Protein AF-A0A7X7PAT9-F1 (afdb_monomer_lite)

Structure (mmCIF, N/CA/C/O backbone):
data_AF-A0A7X7PAT9-F1
#
_entry.id   AF-A0A7X7PAT9-F1
#
loop_
_atom_site.group_PDB
_atom_site.id
_atom_site.type_symbol
_atom_site.label_atom_id
_atom_site.label_alt_id
_atom_site.label_comp_id
_atom_site.label_asym_id
_atom_site.label_entity_id
_atom_site.label_seq_id
_atom_site.pdbx_PDB_ins_code
_atom_site.Cartn_x
_atom_site.Cartn_y
_atom_site.Cartn_z
_atom_site.occupancy
_atom_site.B_iso_or_equiv
_atom_site.auth_seq_id
_atom_site.auth_comp_id
_atom_site.auth_asym_id
_atom_site.auth_atom_id
_atom_site.pdbx_PDB_model_num
ATOM 1 N N . SER A 1 1 ? 11.536 10.371 -9.389 1.00 53.91 1 SER A N 1
ATOM 2 C CA . SER A 1 1 ? 11.638 8.917 -9.620 1.00 53.91 1 SER A CA 1
ATOM 3 C C . SER A 1 1 ? 13.036 8.442 -9.979 1.00 53.91 1 SER A C 1
ATOM 5 O O . SER A 1 1 ? 13.468 7.502 -9.356 1.00 53.91 1 SER A O 1
ATOM 7 N N . VAL A 1 2 ? 13.794 9.071 -10.890 1.00 61.31 2 VAL A N 1
ATOM 8 C CA . VAL A 1 2 ? 15.162 8.590 -11.233 1.00 61.31 2 VAL A CA 1
ATOM 9 C C . VAL A 1 2 ? 16.176 8.773 -10.084 1.00 61.31 2 VAL A C 1
ATOM 11 O O . VAL A 1 2 ? 17.098 7.992 -9.920 1.00 61.31 2 VAL A O 1
ATOM 14 N N . ARG A 1 3 ? 15.969 9.774 -9.218 1.00 62.34 3 ARG A N 1
ATOM 15 C CA . ARG A 1 3 ? 16.854 10.082 -8.077 1.00 62.34 3 ARG A CA 1
ATOM 16 C C . ARG A 1 3 ? 16.839 9.024 -6.954 1.00 62.34 3 ARG A C 1
ATOM 18 O O . ARG A 1 3 ? 17.689 9.085 -6.076 1.00 62.34 3 ARG A O 1
ATOM 25 N N . VAL A 1 4 ? 15.862 8.111 -6.939 1.00 62.69 4 VAL A N 1
ATOM 26 C CA . VAL A 1 4 ? 15.609 7.159 -5.841 1.00 62.69 4 VAL A CA 1
ATOM 27 C C . VAL A 1 4 ? 15.089 5.834 -6.413 1.00 62.69 4 VAL A C 1
ATOM 29 O O . VAL A 1 4 ? 14.241 5.850 -7.296 1.00 62.69 4 VAL A O 1
ATOM 32 N N . GLY A 1 5 ? 15.539 4.692 -5.879 1.00 65.31 5 GLY A N 1
ATOM 33 C CA . GLY A 1 5 ? 15.007 3.361 -6.222 1.00 65.31 5 GLY A CA 1
ATOM 34 C C . GLY A 1 5 ? 15.850 2.533 -7.200 1.00 65.31 5 GLY A C 1
ATOM 35 O O . GLY A 1 5 ? 15.336 1.592 -7.800 1.00 65.31 5 GLY A O 1
ATOM 36 N N . GLY A 1 6 ? 17.136 2.878 -7.340 1.00 72.06 6 GLY A N 1
ATOM 37 C CA . GLY A 1 6 ? 18.145 2.052 -8.012 1.00 72.06 6 GLY A CA 1
ATOM 38 C C . GLY A 1 6 ? 17.834 1.738 -9.475 1.00 72.06 6 GLY A C 1
ATOM 39 O O . GLY A 1 6 ? 17.033 2.422 -10.120 1.00 72.06 6 GLY A O 1
ATOM 40 N N . ASP A 1 7 ? 18.470 0.695 -9.998 1.00 68.50 7 ASP A N 1
ATOM 41 C CA . ASP A 1 7 ? 18.361 0.301 -11.406 1.00 68.50 7 ASP A CA 1
ATOM 42 C C . ASP A 1 7 ? 16.935 -0.090 -11.802 1.00 68.50 7 ASP A C 1
ATOM 44 O O . ASP A 1 7 ? 16.536 0.139 -12.939 1.00 68.50 7 ASP A O 1
ATOM 48 N N . PHE A 1 8 ? 16.123 -0.585 -10.862 1.00 71.88 8 PHE A N 1
ATOM 49 C CA . PHE A 1 8 ? 14.706 -0.869 -11.096 1.00 71.88 8 PHE A CA 1
ATOM 50 C C . PHE A 1 8 ? 13.927 0.389 -11.508 1.00 71.88 8 PHE A C 1
ATOM 52 O O . PHE A 1 8 ? 13.229 0.395 -12.526 1.00 71.88 8 PHE A O 1
ATOM 59 N N . MET A 1 9 ? 14.068 1.487 -10.756 1.00 73.88 9 MET A N 1
ATOM 60 C CA . MET A 1 9 ? 13.396 2.747 -11.088 1.00 73.88 9 MET A CA 1
ATOM 61 C C . MET A 1 9 ? 13.996 3.417 -12.325 1.00 73.88 9 MET A C 1
ATOM 63 O O . MET A 1 9 ? 13.253 4.011 -13.111 1.00 73.88 9 MET A O 1
ATOM 67 N N . HIS A 1 10 ? 15.310 3.295 -12.539 1.00 74.44 10 HIS A N 1
ATOM 68 C CA . HIS A 1 10 ? 15.946 3.757 -13.776 1.00 74.44 10 HIS A CA 1
ATOM 69 C C . HIS A 1 10 ? 15.418 2.980 -14.978 1.00 74.44 10 HIS A C 1
ATOM 71 O O . HIS A 1 10 ? 14.993 3.599 -15.944 1.00 74.44 10 HIS A O 1
ATOM 77 N N . GLY A 1 11 ? 15.347 1.653 -14.899 1.00 75.00 11 GLY A N 1
ATOM 78 C CA . GLY A 1 11 ? 14.751 0.799 -15.917 1.00 75.00 11 GLY A CA 1
ATOM 79 C C . GLY A 1 11 ? 13.312 1.211 -16.200 1.00 75.00 11 GLY A C 1
ATOM 80 O O . GLY A 1 11 ? 12.988 1.566 -17.324 1.00 75.00 11 GLY A O 1
ATOM 81 N N . ARG A 1 12 ? 12.448 1.292 -15.185 1.00 75.75 12 ARG A N 1
ATOM 82 C CA . ARG A 1 12 ? 11.036 1.657 -15.386 1.00 75.75 12 ARG A CA 1
ATOM 83 C C . ARG A 1 12 ? 10.841 3.020 -16.062 1.00 75.75 12 ARG A C 1
ATOM 85 O O . ARG A 1 12 ? 9.907 3.177 -16.845 1.00 75.75 12 ARG A O 1
ATOM 92 N N . VAL A 1 13 ? 11.682 4.008 -15.751 1.00 83.12 13 VAL A N 1
ATOM 93 C CA . VAL A 1 13 ? 11.518 5.388 -16.242 1.00 83.12 13 VAL A CA 1
ATOM 94 C C . VAL A 1 13 ? 12.286 5.648 -17.543 1.00 83.12 13 VAL A C 1
ATOM 96 O O . VAL A 1 13 ? 11.804 6.386 -18.400 1.00 83.12 13 VAL A O 1
ATOM 99 N N . LEU A 1 14 ? 13.470 5.058 -17.710 1.00 83.38 14 LEU A N 1
ATOM 100 C CA . LEU A 1 14 ? 14.348 5.287 -18.859 1.00 83.38 14 LEU A CA 1
ATOM 101 C C . LEU A 1 14 ? 14.149 4.258 -19.968 1.00 83.38 14 LEU A C 1
ATOM 103 O O . LEU A 1 14 ? 14.358 4.615 -21.122 1.00 83.38 14 LEU A O 1
ATOM 107 N N . LEU A 1 15 ? 13.723 3.026 -19.667 1.00 83.94 15 LEU A N 1
ATOM 108 C CA . LEU A 1 15 ? 13.561 1.976 -20.677 1.00 83.94 15 LEU A CA 1
ATOM 109 C C . LEU A 1 15 ? 12.571 2.368 -21.782 1.00 83.94 15 LEU A C 1
ATOM 111 O O . LEU A 1 15 ? 12.941 2.193 -22.939 1.00 83.94 15 LEU A O 1
ATOM 115 N N . PRO A 1 16 ? 11.380 2.947 -21.508 1.00 86.69 16 PRO A N 1
ATOM 116 C CA . PRO A 1 16 ? 10.484 3.373 -22.584 1.00 86.69 16 PRO A CA 1
ATOM 117 C C . PRO A 1 16 ? 11.123 4.442 -23.479 1.00 86.69 16 PRO A C 1
ATOM 119 O O . PRO A 1 16 ? 11.072 4.343 -24.701 1.00 86.69 16 PRO A O 1
ATOM 122 N N . SER A 1 17 ? 11.780 5.436 -22.878 1.00 88.88 17 SER A N 1
ATOM 123 C CA . SER A 1 17 ? 12.445 6.525 -23.602 1.00 88.88 17 SER A CA 1
ATOM 124 C C . SER A 1 17 ? 13.639 6.030 -24.424 1.00 88.88 17 SER A C 1
ATOM 126 O O . SER A 1 17 ? 13.798 6.419 -25.578 1.00 88.88 17 SER A O 1
ATOM 128 N N . LEU A 1 18 ? 14.458 5.142 -23.855 1.00 85.56 18 LEU A N 1
ATOM 129 C CA . LEU A 1 18 ? 15.593 4.515 -24.528 1.00 85.56 18 LEU A CA 1
ATOM 130 C C . LEU A 1 18 ? 15.120 3.612 -25.667 1.00 85.56 18 LEU A C 1
ATOM 132 O O . LEU A 1 18 ? 15.670 3.674 -26.760 1.00 85.56 18 LEU A O 1
ATOM 136 N N . PHE A 1 19 ? 14.071 2.821 -25.438 1.00 86.25 19 PHE A N 1
ATOM 137 C CA . PHE A 1 19 ? 13.459 2.000 -26.472 1.00 86.25 19 PHE A CA 1
ATOM 138 C C . PHE A 1 19 ? 12.992 2.873 -27.639 1.00 86.25 19 PHE A C 1
ATOM 140 O O . PHE A 1 19 ? 13.407 2.634 -28.765 1.00 86.25 19 PHE A O 1
ATOM 147 N N . LEU A 1 20 ? 12.239 3.947 -27.375 1.00 89.00 20 LEU A N 1
ATOM 148 C CA . LEU A 1 20 ? 11.794 4.890 -28.408 1.00 89.00 20 LEU A CA 1
ATOM 149 C C . LEU A 1 20 ? 12.954 5.549 -29.171 1.00 89.00 20 LEU A C 1
ATOM 151 O O . LEU A 1 20 ? 12.844 5.735 -30.382 1.00 89.00 20 LEU A O 1
ATOM 155 N N . LEU A 1 21 ? 14.061 5.873 -28.494 1.00 87.62 21 LEU A N 1
ATOM 156 C CA . LEU A 1 21 ? 15.269 6.414 -29.127 1.00 87.62 21 LEU A CA 1
ATOM 157 C C . LEU A 1 21 ? 15.941 5.390 -30.057 1.00 87.62 21 LEU A C 1
ATOM 159 O O . LEU A 1 21 ? 16.459 5.759 -31.110 1.00 87.62 21 LEU A O 1
ATOM 163 N N . LEU A 1 22 ? 15.939 4.112 -29.670 1.00 85.31 22 LEU A N 1
ATOM 164 C CA . LEU A 1 22 ? 16.577 3.029 -30.418 1.00 85.31 22 LEU A CA 1
ATOM 165 C C . LEU A 1 22 ? 15.691 2.471 -31.541 1.00 85.31 22 LEU A C 1
ATOM 167 O O . LEU A 1 22 ? 16.228 1.969 -32.527 1.00 85.31 22 LEU A O 1
ATOM 171 N N . THR A 1 23 ? 14.362 2.591 -31.452 1.00 85.69 23 THR A N 1
ATOM 172 C CA . THR A 1 23 ? 13.416 2.054 -32.447 1.00 85.69 23 THR A CA 1
ATOM 173 C C . THR A 1 23 ? 13.730 2.464 -33.893 1.00 85.69 23 THR A C 1
ATOM 175 O O . THR A 1 23 ? 13.712 1.593 -34.757 1.00 85.69 23 THR A O 1
ATOM 178 N N . PRO A 1 24 ? 14.069 3.729 -34.221 1.00 82.25 24 PRO A N 1
ATOM 179 C CA . PRO A 1 24 ? 14.457 4.089 -35.584 1.00 82.25 24 PRO A CA 1
ATOM 180 C C . PRO A 1 24 ? 15.682 3.310 -36.075 1.00 82.25 24 PRO A C 1
ATOM 182 O O . PRO A 1 24 ? 15.719 2.894 -37.226 1.00 82.25 24 PRO A O 1
ATOM 185 N N . ILE A 1 25 ? 16.667 3.064 -35.208 1.00 80.06 25 ILE A N 1
ATOM 186 C CA . ILE A 1 25 ? 17.899 2.345 -35.559 1.00 80.06 25 ILE A CA 1
ATOM 187 C C . ILE A 1 25 ? 17.602 0.869 -35.843 1.00 80.06 25 ILE A C 1
ATOM 189 O O . ILE A 1 25 ? 18.179 0.301 -36.767 1.00 80.06 25 ILE A O 1
ATOM 193 N N . THR A 1 26 ? 16.681 0.255 -35.098 1.00 79.38 26 THR A N 1
ATOM 194 C CA . THR A 1 26 ? 16.347 -1.169 -35.258 1.00 79.38 26 THR A CA 1
ATOM 195 C C . THR A 1 26 ? 15.517 -1.461 -36.508 1.00 79.38 26 THR A C 1
ATOM 197 O O . THR A 1 26 ? 15.559 -2.584 -37.008 1.00 79.38 26 THR A O 1
ATOM 200 N N . VAL A 1 27 ? 14.797 -0.466 -37.038 1.00 83.31 27 VAL A N 1
ATOM 201 C CA . VAL A 1 27 ? 13.958 -0.608 -38.244 1.00 83.31 27 VAL A CA 1
ATOM 202 C C . VAL A 1 27 ? 14.590 -0.028 -39.511 1.00 83.31 27 VAL A C 1
ATOM 204 O O . VAL A 1 27 ? 14.032 -0.194 -40.596 1.00 83.31 27 VAL A O 1
ATOM 207 N N . LEU A 1 28 ? 15.739 0.653 -39.408 1.00 79.62 28 LEU A N 1
ATOM 208 C CA . LEU A 1 28 ? 16.455 1.185 -40.567 1.00 79.62 28 LEU A CA 1
ATOM 209 C C . LEU A 1 28 ? 17.051 0.030 -41.392 1.00 79.62 28 LEU A C 1
ATOM 211 O O . LEU A 1 28 ? 17.942 -0.674 -40.911 1.00 79.62 28 LEU A O 1
ATOM 215 N N . PRO A 1 29 ? 16.615 -0.172 -42.650 1.00 76.56 29 PRO A N 1
ATOM 216 C CA . PRO A 1 29 ? 17.177 -1.222 -43.483 1.00 76.56 29 PRO A CA 1
ATOM 217 C C . PRO A 1 29 ? 18.622 -0.872 -43.839 1.00 76.56 29 PRO A C 1
ATOM 219 O O . PRO A 1 29 ? 18.886 0.168 -44.448 1.00 76.56 29 PRO A O 1
ATOM 222 N N . ILE A 1 30 ? 19.556 -1.766 -43.516 1.00 79.75 30 ILE A N 1
ATOM 223 C CA . ILE A 1 30 ? 20.937 -1.666 -43.990 1.00 79.75 30 ILE A CA 1
ATOM 224 C C . ILE A 1 30 ? 20.927 -1.970 -45.492 1.00 79.75 30 ILE A C 1
ATOM 226 O O . ILE A 1 30 ? 20.813 -3.120 -45.915 1.00 79.75 30 ILE A O 1
ATOM 230 N N . ARG A 1 31 ? 20.993 -0.921 -46.315 1.00 83.12 31 ARG A N 1
ATOM 231 C CA . ARG A 1 31 ? 21.004 -1.044 -47.776 1.00 83.12 31 ARG A CA 1
ATOM 232 C C . ARG A 1 31 ? 22.438 -1.128 -48.271 1.00 83.12 31 ARG A C 1
ATOM 234 O O . ARG A 1 31 ? 23.196 -0.179 -48.103 1.00 83.12 31 ARG A O 1
ATOM 241 N N . VAL A 1 32 ? 22.782 -2.243 -48.909 1.00 84.50 32 VAL A N 1
ATOM 242 C CA . VAL A 1 32 ? 24.081 -2.400 -49.574 1.00 84.50 32 VAL A CA 1
ATOM 243 C C . VAL A 1 32 ? 24.178 -1.367 -50.706 1.00 84.50 32 VAL A C 1
ATOM 245 O O . VAL A 1 32 ? 23.275 -1.320 -51.551 1.00 84.50 32 VAL A O 1
ATOM 248 N N . PRO A 1 33 ? 25.218 -0.517 -50.726 1.00 85.69 33 PRO A N 1
ATOM 249 C CA . PRO A 1 33 ? 25.352 0.515 -51.740 1.00 85.69 33 PRO A CA 1
ATOM 250 C C . PRO A 1 33 ? 25.640 -0.128 -53.102 1.00 85.69 33 PRO A C 1
ATOM 252 O O . PRO A 1 33 ? 26.358 -1.122 -53.198 1.00 85.69 33 PRO A O 1
ATOM 255 N N . ARG A 1 34 ? 25.072 0.440 -54.172 1.00 82.06 34 ARG A N 1
ATOM 256 C CA . ARG A 1 34 ? 25.377 0.008 -55.550 1.00 82.06 34 ARG A CA 1
ATOM 257 C C . ARG A 1 34 ? 26.771 0.454 -55.982 1.00 82.06 34 ARG A C 1
ATOM 259 O O . ARG A 1 34 ? 27.440 -0.261 -56.718 1.00 82.06 34 ARG A O 1
ATOM 266 N N . GLU A 1 35 ? 27.199 1.612 -55.489 1.00 82.56 35 GLU A N 1
ATOM 267 C CA . GLU A 1 35 ? 28.520 2.182 -55.718 1.00 82.56 35 GLU A CA 1
ATOM 268 C C . GLU A 1 35 ? 29.208 2.429 -54.375 1.00 82.56 35 GLU A C 1
ATOM 270 O O . GLU A 1 35 ? 28.645 3.042 -53.469 1.00 82.56 35 GLU A O 1
ATOM 275 N N . TRP A 1 36 ? 30.447 1.962 -54.236 1.00 84.06 36 TRP A N 1
ATOM 276 C CA . TRP A 1 36 ? 31.232 2.067 -53.000 1.00 84.06 36 TRP A CA 1
ATOM 277 C C . TRP A 1 36 ? 31.932 3.427 -52.871 1.00 84.06 36 TRP A C 1
ATOM 279 O O . TRP A 1 36 ? 33.101 3.498 -52.503 1.00 84.06 36 TRP A O 1
ATOM 289 N N . VAL A 1 37 ? 31.245 4.515 -53.225 1.00 85.44 37 VAL A N 1
ATOM 290 C CA . VAL A 1 37 ? 31.807 5.872 -53.246 1.00 85.44 37 VAL A CA 1
ATOM 291 C C . VAL A 1 37 ? 30.748 6.887 -52.805 1.00 85.44 37 VAL A C 1
ATOM 293 O O . VAL A 1 37 ? 29.549 6.693 -52.991 1.00 85.44 37 VAL A O 1
ATOM 296 N N . GLY A 1 38 ? 31.189 7.997 -52.213 1.00 88.00 38 GLY A N 1
ATOM 297 C CA . GLY A 1 38 ? 30.322 9.135 -51.913 1.00 88.00 38 GLY A CA 1
ATOM 298 C C . GLY A 1 38 ? 29.339 8.882 -50.767 1.00 88.00 38 GLY A C 1
ATOM 299 O O . GLY A 1 38 ? 29.633 8.166 -49.811 1.00 88.00 38 GLY A O 1
ATOM 300 N N . ARG A 1 39 ? 28.174 9.535 -50.832 1.00 86.25 39 ARG A N 1
ATOM 301 C CA . ARG A 1 39 ? 27.177 9.563 -49.747 1.00 86.25 39 ARG A CA 1
ATOM 302 C C . ARG A 1 39 ? 26.627 8.176 -49.401 1.00 86.25 39 ARG A C 1
ATOM 304 O O . ARG A 1 39 ? 26.407 7.905 -48.225 1.00 86.25 39 ARG A O 1
ATOM 311 N N . ASP A 1 40 ? 26.435 7.313 -50.393 1.00 84.75 40 ASP A N 1
ATOM 312 C CA . ASP A 1 40 ? 25.810 5.998 -50.206 1.00 84.75 40 ASP A CA 1
ATOM 313 C C . ASP A 1 40 ? 26.700 5.048 -49.397 1.00 84.75 40 ASP A C 1
ATOM 315 O O . ASP A 1 40 ? 26.209 4.363 -48.497 1.00 84.75 40 ASP A O 1
ATOM 319 N N . LEU A 1 41 ? 28.017 5.082 -49.636 1.00 88.38 41 LEU A N 1
ATOM 320 C CA . LEU A 1 41 ? 28.992 4.371 -48.807 1.00 88.38 41 LEU A CA 1
ATOM 321 C C . LEU A 1 41 ? 28.917 4.837 -47.348 1.00 88.38 41 LEU A C 1
ATOM 323 O O . LEU A 1 41 ? 28.842 4.014 -46.439 1.00 88.38 41 LEU A O 1
ATOM 327 N N . TRP A 1 42 ? 28.910 6.153 -47.117 1.00 87.62 42 TRP A N 1
ATOM 328 C CA . TRP A 1 42 ? 28.884 6.711 -45.763 1.00 87.62 42 TRP A CA 1
ATOM 329 C C . TRP A 1 42 ? 27.594 6.387 -45.010 1.00 87.62 42 TRP A C 1
ATOM 331 O O . TRP A 1 42 ? 27.657 6.067 -43.825 1.00 87.62 42 TRP A O 1
ATOM 341 N N . VAL A 1 43 ? 26.439 6.419 -45.683 1.00 86.88 43 VAL A N 1
ATOM 342 C CA . VAL A 1 43 ? 25.157 6.017 -45.085 1.00 86.88 43 VAL A CA 1
ATOM 343 C C . VAL A 1 43 ? 25.183 4.535 -44.709 1.00 86.88 43 VAL A C 1
ATOM 345 O O . VAL A 1 43 ? 24.832 4.196 -43.582 1.00 86.88 43 VAL A O 1
ATOM 348 N N . PHE A 1 44 ? 25.657 3.658 -45.600 1.00 88.56 44 PHE A N 1
ATOM 349 C CA . PHE A 1 44 ? 25.788 2.228 -45.309 1.00 88.56 44 PHE A CA 1
ATOM 350 C C . PHE A 1 44 ? 26.719 1.960 -44.121 1.00 88.56 44 PHE A C 1
ATOM 352 O O . PHE A 1 44 ? 26.351 1.211 -43.213 1.00 88.56 44 PHE A O 1
ATOM 359 N N . VAL A 1 45 ? 27.898 2.589 -44.095 1.00 89.69 45 VAL A N 1
ATOM 360 C CA . VAL A 1 45 ? 28.865 2.445 -42.998 1.00 89.69 45 VAL A CA 1
ATOM 361 C C . VAL A 1 45 ? 28.260 2.941 -41.685 1.00 89.69 45 VAL A C 1
ATOM 363 O O . VAL A 1 45 ? 28.280 2.207 -40.700 1.00 89.69 45 VAL A O 1
ATOM 366 N N . ALA A 1 46 ? 27.664 4.137 -41.664 1.00 88.38 46 ALA A N 1
ATOM 367 C CA . ALA A 1 46 ? 27.068 4.705 -40.456 1.00 88.38 46 ALA A CA 1
ATOM 368 C C . ALA A 1 46 ? 25.923 3.836 -39.910 1.00 88.38 46 ALA A C 1
ATOM 370 O O . ALA A 1 46 ? 25.908 3.519 -38.721 1.00 88.38 46 ALA A O 1
ATOM 371 N N . SER A 1 47 ? 24.996 3.398 -40.768 1.00 87.19 47 SER A N 1
ATOM 372 C CA . SER A 1 47 ? 23.895 2.514 -40.366 1.00 87.19 47 SER A CA 1
ATOM 373 C C . SER A 1 47 ? 24.392 1.153 -39.874 1.00 87.19 47 SER A C 1
ATOM 375 O O . SER A 1 47 ? 23.893 0.656 -38.868 1.00 87.19 47 SER A O 1
ATOM 377 N N . SER A 1 48 ? 25.405 0.573 -40.526 1.00 87.81 48 SER A N 1
ATOM 378 C CA . SER A 1 48 ? 25.984 -0.714 -40.117 1.00 87.81 48 SER A CA 1
ATOM 379 C C . SER A 1 48 ? 26.695 -0.619 -38.767 1.00 87.81 48 SER A C 1
ATOM 381 O O . SER A 1 48 ? 26.527 -1.498 -37.925 1.00 87.81 48 SER A O 1
ATOM 383 N N . VAL A 1 49 ? 27.447 0.461 -38.528 1.00 90.75 49 VAL A N 1
ATOM 384 C CA . VAL A 1 49 ? 28.119 0.716 -37.244 1.00 90.75 49 VAL A CA 1
ATOM 385 C C . VAL A 1 49 ? 27.101 0.906 -36.122 1.00 90.75 49 VAL A C 1
ATOM 387 O O . VAL A 1 49 ? 27.250 0.296 -35.067 1.00 90.75 49 VAL A O 1
ATOM 390 N N . LEU A 1 50 ? 26.048 1.700 -36.344 1.00 88.38 50 LEU A N 1
ATOM 391 C CA . LEU A 1 50 ? 24.988 1.907 -35.351 1.00 88.38 50 LEU A CA 1
ATOM 392 C C . LEU A 1 50 ? 24.252 0.605 -35.017 1.00 88.38 50 LEU A C 1
ATOM 394 O O . LEU A 1 50 ? 23.976 0.327 -33.848 1.00 88.38 50 LEU A O 1
ATOM 398 N N . TRP A 1 51 ? 23.966 -0.211 -36.032 1.00 87.19 51 TRP A N 1
ATOM 399 C CA . TRP A 1 51 ? 23.321 -1.505 -35.842 1.00 87.19 51 TRP A CA 1
ATOM 400 C C . TRP A 1 51 ? 24.217 -2.468 -35.055 1.00 87.19 51 TRP A C 1
ATOM 402 O O . TRP A 1 51 ? 23.783 -3.010 -34.040 1.00 87.19 51 TRP A O 1
ATOM 412 N N . LEU A 1 52 ? 25.488 -2.616 -35.451 1.00 90.94 52 LEU A N 1
ATOM 413 C CA . LEU A 1 52 ? 26.461 -3.450 -34.740 1.00 90.94 52 LEU A CA 1
ATOM 414 C C . LEU A 1 52 ? 26.648 -2.997 -33.289 1.00 90.94 52 LEU A C 1
ATOM 416 O O . LEU A 1 52 ? 26.640 -3.833 -32.390 1.00 90.94 52 LEU A O 1
ATOM 420 N N . ALA A 1 53 ? 26.764 -1.690 -33.044 1.00 90.62 53 ALA A N 1
ATOM 421 C CA . ALA A 1 53 ? 26.873 -1.146 -31.694 1.00 90.62 53 ALA A CA 1
ATOM 422 C C . ALA A 1 53 ? 25.651 -1.506 -30.835 1.00 90.62 53 ALA A C 1
ATOM 424 O O . ALA A 1 53 ? 25.809 -1.919 -29.688 1.00 90.62 53 ALA A O 1
ATOM 425 N N . THR A 1 54 ? 24.445 -1.417 -31.405 1.00 87.31 54 THR A N 1
ATOM 426 C CA . THR A 1 54 ? 23.197 -1.780 -30.716 1.00 87.31 54 THR A CA 1
ATOM 427 C C . THR A 1 54 ? 23.150 -3.275 -30.393 1.00 87.31 54 THR A C 1
ATOM 429 O O . THR A 1 54 ? 22.809 -3.642 -29.273 1.00 87.31 54 THR A O 1
ATOM 432 N N . VAL A 1 55 ? 23.540 -4.143 -31.335 1.00 88.94 55 VAL A N 1
ATOM 433 C CA . VAL A 1 55 ? 23.596 -5.604 -31.132 1.00 88.94 55 VAL A CA 1
ATOM 434 C C . VAL A 1 55 ? 24.617 -5.981 -30.059 1.00 88.94 55 VAL A C 1
ATOM 436 O O . VAL A 1 55 ? 24.304 -6.766 -29.166 1.00 88.94 55 VAL A O 1
ATOM 439 N N . ILE A 1 56 ? 25.822 -5.406 -30.112 1.00 93.06 56 ILE A N 1
ATOM 440 C CA . ILE A 1 56 ? 26.873 -5.645 -29.115 1.00 93.06 56 ILE A CA 1
ATOM 441 C C . ILE A 1 56 ? 26.395 -5.189 -27.733 1.00 93.06 56 ILE A C 1
ATOM 443 O O . ILE A 1 56 ? 26.493 -5.940 -26.765 1.00 93.06 56 ILE A O 1
ATOM 447 N N . TRP A 1 57 ? 25.824 -3.988 -27.637 1.00 90.25 57 TRP A N 1
ATOM 448 C CA . TRP A 1 57 ? 25.264 -3.480 -26.388 1.00 90.25 57 TRP A CA 1
ATOM 449 C C . TRP A 1 57 ? 24.140 -4.376 -25.846 1.00 90.25 57 TRP A C 1
ATOM 451 O O . TRP A 1 57 ? 24.137 -4.693 -24.656 1.00 90.25 57 TRP A O 1
ATOM 461 N N . ALA A 1 58 ? 23.230 -4.852 -26.701 1.00 86.94 58 ALA A N 1
ATOM 462 C CA . ALA A 1 58 ? 22.171 -5.783 -26.312 1.00 86.94 58 ALA A CA 1
ATOM 463 C C . ALA A 1 58 ? 22.734 -7.119 -25.794 1.00 86.94 58 ALA A C 1
ATOM 465 O O . ALA A 1 58 ? 22.271 -7.631 -24.779 1.00 86.94 58 ALA A O 1
ATOM 466 N N . PHE A 1 59 ? 23.775 -7.660 -26.438 1.00 91.56 59 PHE A N 1
ATOM 467 C CA . PHE A 1 59 ? 24.448 -8.879 -25.984 1.00 91.56 59 PHE A CA 1
ATOM 468 C C . PHE A 1 59 ? 25.061 -8.704 -24.591 1.00 91.56 59 PHE A C 1
ATOM 470 O O . PHE A 1 59 ? 24.856 -9.548 -23.720 1.00 91.56 59 PHE A O 1
ATOM 477 N N . PHE A 1 60 ? 25.784 -7.607 -24.352 1.00 90.00 60 PHE A N 1
ATOM 478 C CA . PHE A 1 60 ? 26.372 -7.354 -23.037 1.00 90.00 60 PHE A CA 1
ATOM 479 C C . PHE A 1 60 ? 25.305 -7.092 -21.974 1.00 90.00 60 PHE A C 1
ATOM 481 O O . PHE A 1 60 ? 25.387 -7.663 -20.891 1.00 90.00 60 PHE A O 1
ATOM 488 N N . THR A 1 61 ? 24.282 -6.289 -22.268 1.00 82.69 61 THR A N 1
ATOM 489 C CA . THR A 1 61 ? 23.217 -6.002 -21.291 1.00 82.69 61 THR A CA 1
ATOM 490 C C . THR A 1 61 ? 22.400 -7.241 -20.929 1.00 82.69 61 THR A C 1
ATOM 492 O O . THR A 1 61 ? 22.072 -7.409 -19.760 1.00 82.69 61 THR A O 1
ATOM 495 N N . ALA A 1 62 ? 22.136 -8.147 -21.876 1.00 80.94 62 ALA A N 1
ATOM 496 C CA . ALA A 1 62 ? 21.417 -9.396 -21.613 1.00 80.94 62 ALA A CA 1
ATOM 497 C C . ALA A 1 62 ? 22.226 -10.424 -20.799 1.00 80.94 62 ALA A C 1
ATOM 499 O O . ALA A 1 62 ? 21.633 -11.274 -20.141 1.00 80.94 62 ALA A O 1
ATOM 500 N N . ASN A 1 63 ? 23.561 -10.361 -20.847 1.00 81.88 63 ASN A N 1
ATOM 501 C CA . ASN A 1 63 ? 24.446 -11.334 -20.193 1.00 81.88 63 ASN A CA 1
ATOM 502 C C . ASN A 1 63 ? 25.178 -10.783 -18.960 1.00 81.88 63 ASN A C 1
ATOM 504 O O . ASN A 1 63 ? 25.882 -11.530 -18.283 1.00 81.88 63 ASN A O 1
ATOM 508 N N . THR A 1 64 ? 25.038 -9.494 -18.651 1.00 78.75 64 THR A N 1
ATOM 509 C CA . THR A 1 64 ? 25.605 -8.916 -17.428 1.00 78.75 64 THR A CA 1
ATOM 510 C C . THR A 1 64 ? 24.657 -9.200 -16.269 1.00 78.75 64 THR A C 1
ATOM 512 O O . THR A 1 64 ? 23.572 -8.630 -16.187 1.00 78.75 64 THR A O 1
ATOM 515 N N . THR A 1 65 ? 25.057 -10.098 -15.372 1.00 67.00 65 THR A N 1
ATOM 516 C CA . THR A 1 65 ? 24.307 -10.386 -14.145 1.00 67.00 65 THR A CA 1
ATOM 517 C C . THR A 1 65 ? 24.591 -9.339 -13.069 1.00 67.00 65 THR A C 1
ATOM 519 O O . THR A 1 65 ? 25.726 -8.878 -12.934 1.00 67.00 65 THR A O 1
ATOM 522 N N . GLY A 1 66 ? 23.555 -8.977 -12.307 1.00 65.25 66 GLY A N 1
ATOM 523 C CA . GLY A 1 66 ? 23.631 -8.059 -11.168 1.00 65.25 66 GLY A CA 1
ATOM 524 C C . GLY A 1 66 ? 24.361 -8.638 -9.950 1.00 65.25 66 GLY A C 1
ATOM 525 O O . GLY A 1 66 ? 25.101 -9.619 -10.044 1.00 65.25 66 GLY A O 1
ATOM 526 N N . MET A 1 67 ? 24.176 -8.003 -8.789 1.00 64.12 67 MET A N 1
ATOM 527 C CA . MET A 1 67 ? 24.803 -8.428 -7.533 1.00 64.12 67 MET A CA 1
ATOM 528 C C . MET A 1 67 ? 24.363 -9.853 -7.137 1.00 64.12 67 MET A C 1
ATOM 530 O O . MET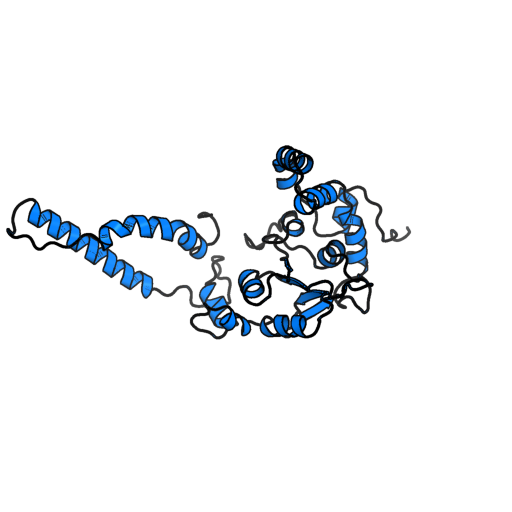 A 1 67 ? 23.174 -10.150 -7.169 1.00 64.12 67 MET A O 1
ATOM 534 N N . PRO A 1 68 ? 25.286 -10.731 -6.698 1.00 60.03 68 PRO A N 1
ATOM 535 C CA . PRO A 1 68 ? 24.985 -12.151 -6.480 1.00 60.03 68 PRO A CA 1
ATOM 536 C C . PRO A 1 68 ? 24.111 -12.430 -5.245 1.00 60.03 68 PRO A C 1
ATOM 538 O O . PRO A 1 68 ? 23.531 -13.506 -5.130 1.00 60.03 68 PRO A O 1
ATOM 541 N N . GLU A 1 69 ? 24.009 -11.482 -4.313 1.00 65.31 69 GLU A N 1
ATOM 542 C CA . GLU A 1 69 ? 23.346 -11.671 -3.021 1.00 65.31 69 GLU A CA 1
ATOM 543 C C . GLU A 1 69 ? 22.032 -10.879 -2.959 1.00 65.31 69 GLU A C 1
ATOM 545 O O . GLU A 1 69 ? 22.004 -9.710 -2.582 1.00 65.31 69 GLU A O 1
ATOM 550 N N . GLY A 1 70 ? 20.915 -11.520 -3.315 1.00 61.25 70 GLY A N 1
ATOM 551 C CA . GLY A 1 70 ? 19.584 -10.892 -3.270 1.00 61.25 70 GLY A CA 1
ATOM 552 C C . GLY A 1 70 ? 19.006 -10.699 -1.863 1.00 61.25 70 GLY A C 1
ATOM 553 O O . GLY A 1 70 ? 18.121 -9.874 -1.664 1.00 61.25 70 GLY A O 1
ATOM 554 N N . ALA A 1 71 ? 19.488 -11.448 -0.867 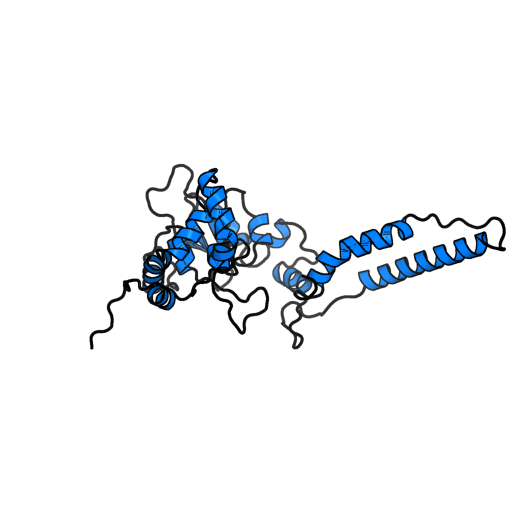1.00 62.50 71 ALA A N 1
ATOM 555 C CA . ALA A 1 71 ? 18.950 -11.415 0.499 1.00 62.50 71 ALA A CA 1
ATOM 556 C C . ALA A 1 71 ? 19.690 -10.451 1.444 1.00 62.50 71 ALA A C 1
ATOM 558 O O . ALA A 1 71 ? 19.245 -10.242 2.573 1.00 62.50 71 ALA A O 1
ATOM 559 N N . VAL A 1 72 ? 20.812 -9.869 1.010 1.00 66.38 72 VAL A N 1
ATOM 560 C CA . VAL A 1 72 ? 21.662 -9.018 1.849 1.00 66.38 72 VAL A CA 1
ATOM 561 C C . VAL A 1 72 ? 21.671 -7.604 1.288 1.00 66.38 72 VAL A C 1
ATOM 563 O O . VAL A 1 72 ? 22.007 -7.375 0.128 1.00 66.38 72 VAL A O 1
ATOM 566 N N . VAL A 1 73 ? 21.329 -6.630 2.133 1.00 67.75 73 VAL A N 1
ATOM 567 C CA . VAL A 1 73 ? 21.546 -5.220 1.806 1.00 67.75 73 VAL A CA 1
ATOM 568 C C . VAL A 1 73 ? 23.040 -4.951 1.918 1.00 67.75 73 VAL A C 1
ATOM 570 O O . VAL A 1 73 ? 23.592 -4.900 3.019 1.00 67.75 73 VAL A O 1
ATOM 573 N N . GLY A 1 74 ? 23.709 -4.814 0.773 1.00 66.00 74 GLY A N 1
ATOM 574 C CA . GLY A 1 74 ? 25.131 -4.492 0.739 1.00 66.00 74 GLY A CA 1
ATOM 575 C C . GLY A 1 74 ? 25.421 -3.132 1.382 1.00 66.00 74 GLY A C 1
ATOM 576 O O . GLY A 1 74 ? 24.531 -2.301 1.559 1.00 66.00 74 GLY A O 1
ATOM 577 N N . LYS A 1 75 ? 26.697 -2.847 1.673 1.00 68.75 75 LYS A N 1
ATOM 578 C CA . LYS A 1 75 ? 27.131 -1.549 2.239 1.00 68.75 75 LYS A CA 1
ATOM 579 C C . LYS A 1 75 ? 26.732 -0.334 1.387 1.00 68.75 75 LYS A C 1
ATOM 581 O O . LYS A 1 75 ? 26.701 0.780 1.894 1.00 68.75 75 LYS A O 1
ATOM 586 N N . SER A 1 76 ? 26.445 -0.547 0.104 1.00 68.62 76 SER A N 1
ATOM 587 C CA . SER A 1 76 ? 25.938 0.463 -0.827 1.00 68.62 76 SER A CA 1
ATOM 588 C C . SER A 1 76 ? 24.457 0.810 -0.628 1.00 68.62 76 SER A C 1
ATOM 590 O O . SER A 1 76 ? 23.978 1.750 -1.253 1.00 68.62 76 SER A O 1
ATOM 592 N N . GLY A 1 77 ? 23.712 0.054 0.188 1.00 69.69 77 GLY A N 1
ATOM 593 C CA . GLY A 1 77 ? 22.257 0.184 0.314 1.00 69.69 77 GLY A CA 1
ATOM 594 C C . GLY A 1 77 ? 21.476 -0.352 -0.894 1.00 69.69 77 GLY A C 1
ATOM 595 O O . GLY A 1 77 ? 20.269 -0.132 -0.985 1.00 69.69 77 GLY A O 1
ATOM 596 N N . ILE A 1 78 ? 22.152 -1.034 -1.827 1.00 71.56 78 ILE A N 1
ATOM 597 C CA . ILE A 1 78 ? 21.571 -1.612 -3.046 1.00 71.56 78 ILE A CA 1
ATOM 598 C C . ILE A 1 78 ? 21.342 -3.112 -2.832 1.00 71.56 78 ILE A C 1
ATOM 600 O O . ILE A 1 78 ? 22.179 -3.796 -2.243 1.00 71.56 78 ILE A O 1
ATOM 604 N N . VAL A 1 79 ? 20.200 -3.601 -3.318 1.00 75.56 79 VAL A N 1
ATOM 605 C CA . VAL A 1 79 ? 19.776 -5.005 -3.257 1.00 75.56 79 VAL A CA 1
ATOM 606 C C . VAL A 1 79 ? 19.419 -5.465 -4.664 1.00 75.56 79 VAL A C 1
ATOM 608 O O . VAL A 1 79 ? 18.762 -4.726 -5.400 1.00 75.56 79 VAL A O 1
ATOM 611 N N . ASP A 1 80 ? 19.803 -6.690 -5.021 1.00 80.56 80 ASP A N 1
ATOM 612 C CA . ASP A 1 80 ? 19.244 -7.358 -6.195 1.00 80.56 80 ASP A CA 1
ATOM 613 C C . ASP A 1 80 ? 17.851 -7.912 -5.851 1.00 80.56 80 ASP A C 1
ATOM 615 O O . ASP A 1 80 ? 17.694 -9.018 -5.328 1.00 80.56 80 ASP A O 1
ATOM 619 N N . GLU A 1 81 ? 16.816 -7.110 -6.120 1.00 79.94 81 GLU A N 1
ATOM 620 C CA . GLU A 1 81 ? 15.427 -7.506 -5.867 1.00 79.94 81 GLU A CA 1
ATOM 621 C C . GLU A 1 81 ? 14.987 -8.691 -6.736 1.00 79.94 81 GLU A C 1
ATOM 623 O O . GLU A 1 81 ? 14.143 -9.476 -6.304 1.00 79.94 81 GLU A O 1
ATOM 628 N N . ARG A 1 82 ? 15.570 -8.888 -7.927 1.00 81.94 82 ARG A N 1
ATOM 629 C CA . ARG A 1 82 ? 15.260 -10.075 -8.732 1.00 81.94 82 ARG A CA 1
ATOM 630 C C . ARG A 1 82 ? 15.749 -11.321 -8.006 1.00 81.94 82 ARG A C 1
ATOM 632 O O . ARG A 1 82 ? 14.969 -12.252 -7.831 1.00 81.94 82 ARG A O 1
ATOM 639 N N . ALA A 1 83 ? 17.009 -11.338 -7.577 1.00 83.88 83 ALA A N 1
ATOM 640 C CA . ALA A 1 83 ? 17.565 -12.453 -6.821 1.00 83.88 83 ALA A CA 1
ATOM 641 C C . ALA A 1 83 ? 16.788 -12.685 -5.514 1.00 83.88 83 ALA A C 1
ATOM 643 O O . ALA A 1 83 ? 16.528 -13.833 -5.164 1.00 83.88 83 ALA A O 1
ATOM 644 N N . TYR A 1 84 ? 16.331 -11.621 -4.839 1.00 86.25 84 TYR A N 1
ATOM 645 C CA . TYR A 1 84 ? 15.436 -11.734 -3.683 1.00 86.25 84 TYR A CA 1
ATOM 646 C C . TYR A 1 84 ? 14.159 -12.522 -4.013 1.00 86.25 84 TYR A C 1
ATOM 648 O O . TYR A 1 84 ? 13.832 -13.482 -3.314 1.00 86.25 84 TYR A O 1
ATOM 656 N N . TYR A 1 85 ? 13.442 -12.161 -5.081 1.00 88.94 85 TYR A N 1
ATOM 657 C CA . TYR A 1 85 ? 12.212 -12.865 -5.457 1.00 88.94 85 TYR A CA 1
ATOM 658 C C . TYR A 1 85 ? 12.472 -14.285 -5.963 1.00 88.94 85 TYR A C 1
ATOM 660 O O . TYR A 1 85 ? 11.710 -15.182 -5.614 1.00 88.94 85 TYR A O 1
ATOM 668 N N . VAL A 1 86 ? 13.550 -14.520 -6.717 1.00 90.38 86 VAL A N 1
ATOM 669 C CA . VAL A 1 86 ? 13.953 -15.869 -7.154 1.00 90.38 86 VAL A CA 1
ATOM 670 C C . VAL A 1 86 ? 14.191 -16.776 -5.946 1.00 90.38 86 VAL A C 1
ATOM 672 O O . VAL A 1 86 ? 13.617 -17.857 -5.867 1.00 90.38 86 VAL A O 1
ATOM 675 N N . LEU A 1 87 ? 14.957 -16.307 -4.956 1.00 89.50 87 LEU A N 1
ATOM 676 C CA . LEU A 1 87 ? 15.252 -17.074 -3.743 1.00 89.50 87 LEU A CA 1
ATOM 677 C C . LEU A 1 87 ? 14.001 -17.372 -2.913 1.00 89.50 87 LEU A C 1
ATOM 679 O O . LEU A 1 87 ? 13.862 -18.476 -2.398 1.00 89.50 87 LEU A O 1
ATOM 683 N N . ASN A 1 88 ? 13.097 -16.399 -2.769 1.00 90.56 88 ASN A N 1
ATOM 684 C CA . ASN A 1 88 ? 11.909 -16.581 -1.938 1.00 90.56 88 ASN A CA 1
ATOM 685 C C . ASN A 1 88 ? 10.801 -17.372 -2.639 1.00 90.56 88 ASN A C 1
ATOM 687 O O . ASN A 1 88 ? 10.020 -18.017 -1.961 1.00 90.56 88 ASN A O 1
ATOM 691 N N . THR A 1 89 ? 10.702 -17.321 -3.966 1.00 93.38 89 THR A N 1
ATOM 692 C CA . THR A 1 89 ? 9.705 -18.110 -4.711 1.00 93.38 89 THR A CA 1
ATOM 693 C C . THR A 1 89 ? 10.219 -19.507 -5.057 1.00 93.38 89 THR A C 1
ATOM 695 O O . THR A 1 89 ? 9.424 -20.421 -5.225 1.00 93.38 89 THR A O 1
ATOM 698 N N . GLY A 1 90 ? 11.538 -19.690 -5.176 1.00 93.56 90 GLY A N 1
ATOM 699 C CA . GLY A 1 90 ? 12.134 -20.918 -5.704 1.00 93.56 90 GLY A CA 1
ATOM 700 C C . GLY A 1 90 ? 12.030 -21.047 -7.229 1.00 93.56 90 GLY A C 1
ATOM 701 O O . GLY A 1 90 ? 12.319 -22.113 -7.767 1.00 93.56 90 GLY A O 1
ATOM 702 N N . HIS A 1 91 ? 11.631 -19.980 -7.930 1.00 93.12 91 HIS A N 1
ATOM 703 C CA . HIS A 1 91 ? 11.510 -19.942 -9.389 1.00 93.12 91 HIS A CA 1
ATOM 704 C C . HIS A 1 91 ? 12.600 -19.058 -9.991 1.00 93.12 91 HIS A C 1
ATOM 706 O O . HIS A 1 91 ? 12.782 -17.924 -9.560 1.00 93.12 91 HIS A O 1
ATOM 712 N N . ASP A 1 92 ? 13.270 -19.517 -11.051 1.00 89.94 92 ASP A N 1
ATOM 713 C CA . ASP A 1 92 ? 14.307 -18.726 -11.737 1.00 89.94 92 ASP A CA 1
ATOM 714 C C . ASP A 1 92 ? 13.744 -17.459 -12.413 1.00 89.94 92 ASP A C 1
ATOM 716 O O . ASP A 1 92 ? 14.446 -16.457 -12.597 1.00 89.94 92 ASP A O 1
ATOM 720 N N . HIS A 1 93 ? 12.463 -17.488 -12.790 1.00 90.44 93 HIS A N 1
ATOM 721 C CA . HIS A 1 93 ? 11.780 -16.412 -13.509 1.00 90.44 93 HIS A CA 1
ATOM 722 C C . HIS A 1 93 ? 10.320 -16.257 -13.040 1.00 90.44 93 HIS A C 1
ATOM 724 O O . HIS A 1 93 ? 9.412 -16.585 -13.803 1.00 90.44 93 HIS A O 1
ATOM 730 N N . PRO A 1 94 ? 10.071 -15.755 -11.813 1.00 90.94 94 PRO A N 1
ATOM 731 C CA . PRO A 1 94 ? 8.720 -15.613 -11.279 1.00 90.94 94 PRO A CA 1
ATOM 732 C C . PRO A 1 94 ? 8.013 -14.441 -11.970 1.00 90.94 94 PRO A C 1
ATOM 734 O O . PRO A 1 94 ? 8.209 -13.279 -11.617 1.00 90.94 94 PRO A O 1
ATOM 737 N N . ILE A 1 95 ? 7.224 -14.737 -13.001 1.00 90.62 95 ILE A N 1
ATOM 738 C CA . ILE A 1 95 ? 6.521 -13.729 -13.818 1.00 90.62 95 ILE A CA 1
ATOM 739 C C . ILE A 1 95 ? 5.007 -13.941 -13.842 1.00 90.62 95 ILE A C 1
ATOM 741 O O . ILE A 1 95 ? 4.275 -13.097 -14.359 1.00 90.62 95 ILE A O 1
ATOM 745 N N . ARG A 1 96 ? 4.523 -15.063 -13.304 1.00 94.50 96 ARG A N 1
ATOM 746 C CA . ARG A 1 96 ? 3.099 -15.377 -13.178 1.00 94.50 96 ARG A CA 1
ATOM 747 C C . ARG A 1 96 ? 2.659 -15.224 -11.732 1.00 94.50 96 ARG A C 1
ATOM 749 O O . ARG A 1 96 ? 3.426 -15.498 -10.816 1.00 94.50 96 ARG A O 1
ATOM 756 N N . ALA A 1 97 ? 1.386 -14.891 -11.531 1.00 94.69 97 ALA A N 1
ATOM 757 C CA . ALA A 1 97 ? 0.766 -14.865 -10.205 1.00 94.69 97 ALA A CA 1
ATOM 758 C C . ALA A 1 97 ? 1.006 -16.172 -9.425 1.00 94.69 97 ALA A C 1
ATOM 760 O O . ALA A 1 97 ? 1.369 -16.140 -8.252 1.00 94.69 97 ALA A O 1
ATOM 761 N N . THR A 1 98 ? 0.895 -17.309 -10.121 1.00 95.56 98 THR A N 1
ATOM 762 C CA . THR A 1 98 ? 1.089 -18.652 -9.565 1.00 95.56 98 THR A CA 1
ATOM 763 C C . THR A 1 98 ? 2.503 -18.915 -9.066 1.00 95.56 98 THR A C 1
ATOM 765 O O . THR A 1 98 ? 2.649 -19.642 -8.092 1.00 95.56 98 THR A O 1
ATOM 768 N N . ASP A 1 99 ? 3.527 -18.318 -9.680 1.00 96.31 99 ASP A N 1
ATOM 769 C CA . ASP A 1 99 ? 4.924 -18.491 -9.247 1.00 96.31 99 ASP A CA 1
ATOM 770 C C . ASP A 1 99 ? 5.120 -17.864 -7.855 1.00 96.31 99 ASP A C 1
ATOM 772 O O . ASP A 1 99 ? 5.876 -18.353 -7.019 1.00 96.31 99 ASP A O 1
ATOM 776 N N . TYR A 1 100 ? 4.367 -16.798 -7.569 1.00 96.00 100 TYR A N 1
ATOM 777 C CA . TYR A 1 100 ? 4.379 -16.129 -6.274 1.00 96.00 100 TYR A CA 1
ATOM 778 C C . TYR A 1 100 ? 3.583 -16.861 -5.187 1.00 96.00 100 TYR A C 1
ATOM 780 O O . TYR A 1 100 ? 3.717 -16.486 -4.025 1.00 96.00 100 TYR A O 1
ATOM 788 N N . LEU A 1 101 ? 2.803 -17.905 -5.502 1.00 96.62 101 LEU A N 1
ATOM 789 C CA . LEU A 1 101 ? 2.165 -18.728 -4.463 1.00 96.62 101 LEU A CA 1
ATOM 790 C C . LEU A 1 101 ? 3.198 -19.476 -3.611 1.00 96.62 101 LEU A C 1
ATOM 792 O O . LEU A 1 101 ? 2.932 -19.744 -2.442 1.00 96.62 101 LEU A O 1
ATOM 796 N N . ASP A 1 102 ? 4.370 -19.773 -4.175 1.00 95.56 102 ASP A N 1
ATOM 797 C CA . ASP A 1 102 ? 5.468 -20.447 -3.474 1.00 95.56 102 ASP A CA 1
ATOM 798 C C . ASP A 1 102 ? 6.316 -19.487 -2.629 1.00 95.56 102 ASP A C 1
ATOM 800 O O . ASP A 1 102 ? 7.152 -19.922 -1.840 1.00 95.56 102 ASP A O 1
ATOM 804 N N . PHE A 1 103 ? 6.060 -18.179 -2.720 1.00 94.88 103 PHE A N 1
ATOM 805 C CA . PHE A 1 103 ? 6.638 -17.231 -1.780 1.00 94.88 103 PHE A CA 1
ATOM 806 C C . PHE A 1 103 ? 6.072 -17.467 -0.367 1.00 94.88 103 PHE A C 1
ATOM 808 O O . PHE A 1 103 ? 4.850 -17.622 -0.221 1.00 94.88 103 PHE A O 1
ATOM 815 N N . PRO A 1 104 ? 6.908 -17.426 0.692 1.00 94.12 104 PRO A N 1
ATOM 816 C CA . PRO A 1 104 ? 6.466 -17.618 2.066 1.00 94.12 104 PRO A CA 1
ATOM 817 C C . PRO A 1 104 ? 5.229 -16.782 2.398 1.00 94.12 104 PRO A C 1
ATOM 819 O O . PRO A 1 104 ? 5.191 -15.585 2.126 1.00 94.12 104 PRO A O 1
ATOM 822 N N . ARG A 1 105 ? 4.236 -17.395 3.048 1.00 94.75 105 ARG A N 1
ATOM 823 C CA . ARG A 1 105 ? 2.930 -16.810 3.411 1.00 94.75 105 ARG A CA 1
ATOM 824 C C . ARG A 1 105 ? 1.892 -16.738 2.282 1.00 94.75 105 ARG A C 1
ATOM 826 O O . ARG A 1 105 ? 0.716 -16.679 2.614 1.00 94.75 105 ARG A O 1
ATOM 833 N N . MET A 1 106 ? 2.228 -16.754 0.989 1.00 96.75 106 MET A N 1
ATOM 834 C CA . MET A 1 106 ? 1.219 -16.485 -0.061 1.00 96.75 106 MET A CA 1
ATOM 835 C C . MET A 1 106 ? 0.191 -17.597 -0.231 1.00 96.75 106 MET A C 1
ATOM 837 O O . MET A 1 106 ? -1.007 -17.327 -0.214 1.00 96.75 106 MET A O 1
ATOM 841 N N . ARG A 1 107 ? 0.630 -18.853 -0.338 1.00 96.69 107 ARG A N 1
ATOM 842 C CA . ARG A 1 107 ? -0.294 -19.992 -0.402 1.00 96.69 107 ARG A CA 1
ATOM 843 C C . ARG A 1 107 ? -1.205 -20.054 0.825 1.00 96.69 107 ARG A C 1
ATOM 845 O O . ARG A 1 107 ? -2.421 -20.115 0.678 1.00 96.69 107 ARG A O 1
ATOM 852 N N . ALA A 1 108 ? -0.617 -19.912 2.013 1.00 97.38 108 ALA A N 1
ATOM 853 C CA . ALA A 1 108 ? -1.356 -19.882 3.270 1.00 97.38 108 ALA A CA 1
ATOM 854 C C . ALA A 1 108 ? -2.386 -18.741 3.319 1.00 97.38 108 ALA A C 1
ATOM 856 O O . ALA A 1 108 ? -3.474 -18.931 3.842 1.00 97.38 108 ALA A O 1
ATOM 857 N N . MET A 1 109 ? -2.087 -17.572 2.742 1.00 98.00 109 MET A N 1
ATOM 858 C CA . MET A 1 109 ? -3.037 -16.457 2.653 1.00 98.00 109 MET A CA 1
ATOM 859 C C . MET A 1 109 ? -4.292 -16.849 1.868 1.00 98.00 109 MET A C 1
ATOM 861 O O . MET A 1 109 ? -5.408 -16.633 2.335 1.00 98.00 109 MET A O 1
ATOM 865 N N . VAL A 1 110 ? -4.107 -17.431 0.679 1.00 97.62 110 VAL A N 1
ATOM 866 C CA . VAL A 1 110 ? -5.207 -17.854 -0.201 1.00 97.62 110 VAL A CA 1
ATOM 867 C C . VAL A 1 110 ? -6.029 -18.966 0.457 1.00 97.62 110 VAL A C 1
ATOM 869 O O . VAL A 1 110 ? -7.262 -18.948 0.406 1.00 97.62 110 VAL A O 1
ATOM 872 N N . GLU A 1 111 ? -5.359 -19.903 1.128 1.00 97.75 111 GLU A N 1
ATOM 873 C CA . GLU A 1 111 ? -6.002 -20.955 1.920 1.00 97.75 111 GLU A CA 1
ATOM 874 C C . GLU A 1 111 ? -6.811 -20.370 3.087 1.00 97.75 111 GLU A C 1
ATOM 876 O O . GLU A 1 111 ? -7.966 -20.747 3.275 1.00 97.75 111 GLU A O 1
ATOM 881 N N . THR A 1 112 ? -6.262 -19.401 3.829 1.00 98.19 112 THR A N 1
ATOM 882 C CA . THR A 1 112 ? -6.961 -18.714 4.924 1.00 98.19 112 THR A CA 1
ATOM 883 C C . THR A 1 112 ? -8.194 -17.958 4.430 1.00 98.19 112 THR A C 1
ATOM 885 O O . THR A 1 112 ? -9.247 -18.073 5.054 1.00 98.19 112 THR A O 1
ATOM 888 N N . ILE A 1 113 ? -8.104 -17.237 3.307 1.00 97.94 113 ILE A N 1
ATOM 889 C CA . ILE A 1 113 ? -9.257 -16.559 2.684 1.00 97.94 113 ILE A CA 1
ATOM 890 C C . ILE A 1 113 ? -10.353 -17.583 2.365 1.00 97.94 113 ILE A C 1
ATOM 892 O O . ILE A 1 113 ? -11.501 -17.414 2.767 1.00 97.94 113 ILE A O 1
ATOM 896 N N . SER A 1 114 ? -9.980 -18.694 1.724 1.00 96.75 114 SER A N 1
ATOM 897 C CA . SER A 1 114 ? -10.918 -19.760 1.346 1.00 96.75 114 SER A CA 1
ATOM 898 C C . SER A 1 114 ? -11.556 -20.451 2.559 1.00 96.75 114 SER A C 1
ATOM 900 O O . SER A 1 114 ? -12.710 -20.870 2.501 1.00 96.75 114 SER A O 1
ATOM 902 N N . ALA A 1 115 ? -10.816 -20.568 3.664 1.00 97.44 115 ALA A N 1
ATOM 903 C CA . ALA A 1 115 ? -11.270 -21.195 4.904 1.00 97.44 115 ALA A CA 1
ATOM 904 C C . ALA A 1 115 ? -12.107 -20.267 5.805 1.00 97.44 115 ALA A C 1
ATOM 906 O O . ALA A 1 115 ? -12.639 -20.725 6.816 1.00 97.44 115 ALA A O 1
ATOM 907 N N . THR A 1 116 ? -12.231 -18.980 5.466 1.00 96.88 116 THR A N 1
ATOM 908 C CA . THR A 1 116 ? -12.947 -17.980 6.272 1.00 96.88 116 THR A CA 1
ATOM 909 C C . THR A 1 116 ? -14.003 -17.247 5.440 1.00 96.88 116 THR A C 1
ATOM 911 O O . THR A 1 116 ? -13.850 -16.063 5.158 1.00 96.88 116 THR A O 1
ATOM 914 N N . PRO A 1 117 ? -15.102 -17.920 5.041 1.00 95.12 117 PRO A N 1
ATOM 915 C CA . PRO A 1 117 ? -16.108 -17.339 4.142 1.00 95.12 117 PRO A CA 1
ATOM 916 C C . PRO A 1 117 ? -16.789 -16.084 4.709 1.00 95.12 117 PRO A C 1
ATOM 918 O O . PRO A 1 117 ? -17.251 -15.236 3.953 1.00 95.12 117 PRO A O 1
ATOM 921 N N . ASP A 1 118 ? -16.803 -15.931 6.032 1.00 95.44 118 ASP A N 1
ATOM 922 C CA . ASP A 1 118 ? -17.346 -14.758 6.716 1.00 95.44 118 ASP A CA 1
ATOM 923 C C . ASP A 1 118 ? -16.499 -13.485 6.532 1.00 95.44 118 ASP A C 1
ATOM 925 O O . ASP A 1 118 ? -16.954 -12.385 6.858 1.00 95.44 118 ASP A O 1
ATOM 929 N N . GLY A 1 119 ? -15.281 -13.604 5.997 1.00 96.88 119 GLY A N 1
ATOM 930 C CA . GLY A 1 119 ? -14.348 -12.494 5.846 1.00 96.88 119 GLY A CA 1
ATOM 931 C C . GLY A 1 119 ? -13.504 -12.226 7.093 1.00 96.88 119 GLY A C 1
ATOM 932 O O . GLY A 1 119 ? -13.459 -13.013 8.041 1.00 96.88 119 GLY A O 1
ATOM 933 N N . GLY A 1 120 ? -12.818 -11.084 7.092 1.00 97.69 120 GLY A N 1
ATOM 934 C CA . GLY A 1 120 ? -11.983 -10.633 8.206 1.00 97.69 120 GLY A CA 1
ATOM 935 C C . GLY A 1 120 ? -10.701 -9.931 7.774 1.00 97.69 120 GLY A C 1
ATOM 936 O O . GLY A 1 120 ? -10.408 -9.776 6.586 1.00 97.69 120 GLY A O 1
ATOM 937 N N . LEU A 1 121 ? -9.930 -9.489 8.762 1.00 98.44 121 LEU A N 1
ATOM 938 C CA . LEU A 1 121 ? -8.615 -8.886 8.568 1.00 98.44 121 LEU A CA 1
ATOM 939 C C . LEU A 1 121 ? -7.526 -9.949 8.726 1.00 98.44 121 LEU A C 1
ATOM 941 O O . LEU A 1 121 ? -7.354 -10.516 9.804 1.00 98.44 121 LEU A O 1
ATOM 945 N N . LEU A 1 122 ? -6.772 -10.181 7.657 1.00 98.31 122 LEU A N 1
ATOM 946 C CA . LEU A 1 122 ? -5.622 -11.070 7.626 1.00 98.31 122 LEU A CA 1
ATOM 947 C C . LEU A 1 122 ? -4.356 -10.306 8.021 1.00 98.31 122 LEU A C 1
ATOM 949 O O . LEU A 1 122 ? -3.963 -9.339 7.361 1.00 98.31 122 LEU A O 1
ATOM 953 N N . LEU A 1 123 ? -3.699 -10.790 9.075 1.00 97.62 123 LEU A N 1
ATOM 954 C CA . LEU A 1 123 ? -2.405 -10.312 9.556 1.00 97.62 123 LEU A CA 1
ATOM 955 C C . LEU A 1 123 ? -1.357 -11.423 9.407 1.00 97.62 123 LEU A C 1
ATOM 957 O O . LEU A 1 123 ? -1.616 -12.564 9.803 1.00 97.62 123 LEU A O 1
ATOM 961 N N . PRO A 1 124 ? -0.173 -11.134 8.846 1.00 95.00 124 PRO A N 1
ATOM 962 C CA . PRO A 1 124 ? 0.811 -12.172 8.587 1.00 95.00 124 PRO A CA 1
ATOM 963 C C . PRO A 1 124 ? 1.456 -12.655 9.889 1.00 95.00 124 PRO A C 1
ATOM 965 O O . PRO A 1 124 ? 1.868 -11.844 10.722 1.00 95.00 124 PRO A O 1
ATOM 968 N N . ALA A 1 125 ? 1.608 -13.970 10.043 1.00 92.62 125 ALA A N 1
ATOM 969 C CA . ALA A 1 125 ? 2.331 -14.533 11.176 1.00 92.62 125 ALA A CA 1
ATOM 970 C C . ALA A 1 125 ? 3.851 -14.326 11.056 1.00 92.62 125 ALA A C 1
ATOM 972 O O . ALA A 1 125 ? 4.423 -14.274 9.960 1.00 92.62 125 ALA A O 1
ATOM 973 N N . GLY A 1 126 ? 4.518 -14.235 12.209 1.00 89.31 126 GLY A N 1
ATOM 974 C CA . GLY A 1 126 ? 5.965 -14.019 12.298 1.00 89.31 126 GLY A CA 1
ATOM 975 C C . GLY A 1 126 ? 6.819 -15.201 11.826 1.00 89.31 126 GLY A C 1
ATOM 976 O O . GLY A 1 126 ? 7.980 -14.998 11.497 1.00 89.31 126 GLY A O 1
ATOM 977 N N . ASP A 1 127 ? 6.258 -16.407 11.743 1.00 89.12 127 ASP A N 1
ATOM 978 C CA . ASP A 1 127 ? 6.943 -17.628 11.288 1.00 89.12 127 ASP A CA 1
ATOM 979 C C . ASP A 1 127 ? 6.755 -17.922 9.789 1.00 89.12 127 ASP A C 1
ATOM 981 O O . ASP A 1 127 ? 7.333 -18.862 9.254 1.00 89.12 127 ASP A O 1
ATOM 985 N N . HIS A 1 128 ? 5.970 -17.087 9.106 1.00 91.50 128 HIS A N 1
ATOM 986 C CA . HIS A 1 128 ? 5.758 -17.081 7.665 1.00 91.50 128 HIS A CA 1
ATOM 987 C C . HIS A 1 128 ? 4.900 -18.232 7.116 1.00 91.50 128 HIS A C 1
ATOM 989 O O . HIS A 1 128 ? 4.788 -18.360 5.895 1.00 91.50 128 HIS A O 1
ATOM 995 N N . THR A 1 129 ? 4.290 -19.052 7.974 1.00 92.88 129 THR A N 1
ATOM 996 C CA . THR A 1 129 ? 3.583 -20.264 7.525 1.00 92.88 129 THR A CA 1
ATOM 997 C C . THR A 1 129 ? 2.063 -20.142 7.543 1.00 92.88 129 THR A C 1
ATOM 999 O O . THR A 1 129 ? 1.392 -20.905 6.855 1.00 92.88 129 THR A O 1
ATOM 1002 N N . TYR A 1 130 ? 1.510 -19.163 8.262 1.00 95.00 130 TYR A N 1
ATOM 1003 C CA . TYR A 1 130 ? 0.067 -18.939 8.349 1.00 95.00 130 TYR A CA 1
ATOM 1004 C C . TYR A 1 130 ? -0.298 -17.453 8.442 1.00 95.00 130 TYR A C 1
ATOM 1006 O O . TYR A 1 130 ? 0.559 -16.571 8.559 1.00 95.00 130 TYR A O 1
ATOM 1014 N N . TRP A 1 131 ? -1.603 -17.186 8.383 1.00 97.44 131 TRP A N 1
ATOM 1015 C CA . TRP A 1 131 ? -2.187 -15.872 8.621 1.00 97.44 131 TRP A CA 1
ATOM 1016 C C . TRP A 1 131 ? -3.143 -15.935 9.791 1.00 97.44 131 TRP A C 1
ATOM 1018 O O . TRP A 1 131 ? -3.904 -16.885 9.959 1.00 97.44 131 TRP A O 1
ATOM 1028 N N . LEU A 1 132 ? -3.090 -14.897 10.608 1.00 97.00 132 LEU A N 1
ATOM 1029 C CA . LEU A 1 132 ? -4.045 -14.684 11.675 1.00 97.00 132 LEU A CA 1
ATOM 1030 C C . LEU A 1 132 ? -5.242 -13.938 11.106 1.00 97.00 132 LEU A C 1
ATOM 1032 O O . LEU A 1 132 ? -5.070 -13.013 10.314 1.00 97.00 132 LEU A O 1
ATOM 1036 N N . VAL A 1 133 ? -6.438 -14.319 11.543 1.00 97.69 133 VAL A N 1
ATOM 1037 C CA . VAL A 1 133 ? -7.684 -13.680 11.120 1.00 97.69 133 VAL A CA 1
ATOM 1038 C C . VAL A 1 133 ? -8.290 -12.964 12.311 1.00 97.69 133 VAL A C 1
ATOM 1040 O O . VAL A 1 133 ? -8.640 -13.596 13.306 1.00 97.69 133 VAL A O 1
ATOM 1043 N N . VAL A 1 134 ? -8.425 -11.645 12.200 1.00 98.12 134 VAL A N 1
ATOM 1044 C CA . VAL A 1 134 ? -9.270 -10.861 13.101 1.00 98.12 134 VAL A CA 1
ATOM 1045 C C . VAL A 1 134 ? -10.678 -10.855 12.505 1.00 98.12 134 VAL A C 1
ATOM 1047 O O . VAL A 1 134 ? -10.847 -10.366 11.382 1.00 98.12 134 VAL A O 1
ATOM 1050 N N . PRO A 1 135 ? -11.687 -11.408 13.196 1.00 97.31 135 PRO A N 1
ATOM 1051 C CA . PRO A 1 135 ? -13.019 -11.536 12.627 1.00 97.31 135 PRO A CA 1
ATOM 1052 C C . PRO A 1 135 ? -13.725 -10.173 12.513 1.00 97.31 135 PRO A C 1
ATOM 1054 O O . PRO A 1 135 ? -13.449 -9.254 13.302 1.00 97.31 135 PRO A O 1
ATOM 1057 N N . PRO A 1 136 ? -14.674 -10.037 11.568 1.00 96.81 136 PRO A N 1
ATOM 1058 C CA . PRO A 1 136 ? -15.566 -8.886 11.513 1.00 96.81 136 PRO A CA 1
ATOM 1059 C C . PRO A 1 136 ? -16.488 -8.852 12.741 1.00 96.81 136 PRO A C 1
ATOM 1061 O O . PRO A 1 136 ? -16.727 -9.863 13.406 1.00 96.81 136 PRO A O 1
ATOM 1064 N N . ARG A 1 137 ? -17.035 -7.674 13.055 1.00 94.81 137 ARG A N 1
ATOM 1065 C CA . ARG A 1 137 ? -18.048 -7.542 14.112 1.00 94.81 137 ARG A CA 1
ATOM 1066 C C . ARG A 1 137 ? -19.381 -8.138 13.657 1.00 94.81 137 ARG A C 1
ATOM 1068 O O . ARG A 1 137 ? -19.763 -8.007 12.500 1.00 94.81 137 ARG A O 1
ATOM 1075 N N . ALA A 1 138 ? -20.105 -8.750 14.591 1.00 92.88 138 ALA A N 1
ATOM 1076 C CA . ALA A 1 138 ? -21.462 -9.224 14.350 1.00 92.88 138 ALA A CA 1
ATOM 1077 C C . ALA A 1 138 ? -22.468 -8.050 14.270 1.00 92.88 138 ALA A C 1
ATOM 1079 O O . ALA A 1 138 ? -22.278 -7.048 14.968 1.00 92.88 138 ALA A O 1
ATOM 1080 N N . PRO A 1 139 ? -23.569 -8.182 13.504 1.00 94.44 139 PRO A N 1
ATOM 1081 C CA . PRO A 1 139 ? -23.913 -9.322 12.649 1.00 94.44 139 PRO A CA 1
ATOM 1082 C C . PRO A 1 139 ? -23.117 -9.329 11.334 1.00 94.44 139 PRO A C 1
ATOM 1084 O O . PRO A 1 139 ? -22.890 -8.282 10.734 1.00 94.44 139 PRO A O 1
ATOM 1087 N N . ILE A 1 140 ? -22.725 -10.521 10.881 1.00 94.56 140 ILE A N 1
ATOM 1088 C CA . ILE A 1 140 ? -22.025 -10.705 9.603 1.00 94.56 140 ILE A CA 1
ATOM 1089 C C . ILE A 1 140 ? -23.074 -10.704 8.476 1.00 94.56 140 ILE A C 1
ATOM 1091 O O . ILE A 1 140 ? -24.070 -11.423 8.602 1.00 94.56 140 ILE A O 1
ATOM 1095 N N . PRO A 1 141 ? -22.906 -9.898 7.410 1.00 92.75 141 PRO A N 1
ATOM 1096 C CA . PRO A 1 141 ? -23.833 -9.881 6.281 1.00 92.75 141 PRO A CA 1
ATOM 1097 C C . PRO A 1 141 ? -23.935 -11.234 5.566 1.00 92.75 141 PRO A C 1
ATOM 1099 O O . PRO A 1 141 ? -22.995 -12.031 5.573 1.00 92.75 141 PRO A O 1
ATOM 1102 N N . GLU A 1 142 ? -25.059 -11.471 4.886 1.00 90.12 142 GLU A N 1
ATOM 1103 C CA . GLU A 1 142 ? -25.189 -12.604 3.966 1.00 90.12 142 GLU A CA 1
ATOM 1104 C C . GLU A 1 142 ? -24.154 -12.466 2.835 1.00 90.12 142 GLU A C 1
ATOM 1106 O O . GLU A 1 142 ? -24.090 -11.432 2.172 1.00 90.12 142 GLU A O 1
ATOM 1111 N N . GLY A 1 143 ? -23.320 -13.494 2.646 1.00 87.81 143 GLY A N 1
ATOM 1112 C CA . GLY A 1 143 ? -22.176 -13.453 1.724 1.00 87.81 143 GLY A CA 1
ATOM 1113 C C . GLY A 1 143 ? -20.843 -13.025 2.355 1.00 87.81 143 GLY A C 1
ATOM 1114 O O . GLY A 1 143 ? -19.844 -12.980 1.644 1.00 87.81 143 GLY A O 1
ATOM 1115 N N . GLY A 1 144 ? -20.807 -12.762 3.667 1.00 92.94 144 GLY A N 1
ATOM 1116 C CA . GLY A 1 144 ? -19.594 -12.404 4.405 1.00 92.94 144 GLY A CA 1
ATOM 1117 C C . GLY A 1 144 ? -19.310 -10.899 4.428 1.00 92.94 144 GLY A C 1
ATOM 1118 O O . GLY A 1 144 ? -19.887 -10.110 3.683 1.00 92.94 144 GLY A O 1
ATOM 1119 N N . ALA A 1 145 ? -18.405 -10.477 5.313 1.00 95.00 145 ALA A N 1
ATOM 1120 C CA . ALA A 1 145 ? -17.967 -9.081 5.430 1.00 95.00 145 ALA A CA 1
ATOM 1121 C C . ALA A 1 145 ? -16.839 -8.706 4.443 1.00 95.00 145 ALA A C 1
ATOM 1123 O O . ALA A 1 145 ? -16.410 -7.551 4.408 1.00 95.00 145 ALA A O 1
ATOM 1124 N N . GLY A 1 146 ? -16.351 -9.675 3.662 1.00 96.12 146 GLY A N 1
ATOM 1125 C CA . GLY A 1 146 ? -15.187 -9.539 2.789 1.00 96.12 146 GLY A CA 1
ATOM 1126 C C . GLY A 1 146 ? -13.852 -9.619 3.537 1.00 96.12 146 GLY A C 1
ATOM 1127 O O . GLY A 1 146 ? -13.772 -9.499 4.765 1.00 96.12 146 GLY A O 1
ATOM 1128 N N . HIS A 1 147 ? -12.772 -9.834 2.786 1.00 98.12 147 HIS A N 1
ATOM 1129 C CA . HIS A 1 147 ? -11.423 -9.960 3.339 1.00 98.12 147 HIS A CA 1
ATOM 1130 C C . HIS A 1 147 ? -10.611 -8.684 3.157 1.00 98.12 147 HIS A C 1
ATOM 1132 O O . HIS A 1 147 ? -10.656 -8.022 2.120 1.00 98.12 147 HIS A O 1
ATOM 1138 N N . ASN A 1 148 ? -9.807 -8.374 4.170 1.00 98.25 148 ASN A N 1
ATOM 1139 C CA . ASN A 1 148 ? -8.805 -7.323 4.127 1.00 98.25 148 ASN A CA 1
ATOM 1140 C C . ASN A 1 148 ? -7.442 -7.955 4.408 1.00 98.25 148 ASN A C 1
ATOM 1142 O O . ASN A 1 148 ? -7.238 -8.501 5.487 1.00 98.25 148 ASN A O 1
ATOM 1146 N N . VAL A 1 149 ? -6.503 -7.887 3.471 1.00 98.31 149 VAL A N 1
ATOM 1147 C CA . VAL A 1 149 ? -5.137 -8.388 3.667 1.00 98.31 149 VAL A CA 1
ATOM 1148 C C . VAL A 1 149 ? -4.226 -7.214 3.980 1.00 98.31 149 VAL A C 1
ATOM 1150 O O . VAL A 1 149 ? -4.065 -6.331 3.140 1.00 98.31 149 VAL A O 1
ATOM 1153 N N . TYR A 1 150 ? -3.621 -7.200 5.169 1.00 97.81 150 TYR A N 1
ATOM 1154 C CA . TYR A 1 150 ? -2.677 -6.156 5.565 1.00 97.81 150 TYR A CA 1
ATOM 1155 C C . TYR A 1 150 ? -1.233 -6.637 5.423 1.00 97.81 150 TYR A C 1
ATOM 1157 O O . TYR A 1 150 ? -0.710 -7.350 6.283 1.00 97.81 150 TYR A O 1
ATOM 1165 N N . PHE A 1 151 ? -0.591 -6.281 4.308 1.00 96.25 151 PHE A N 1
ATOM 1166 C CA . PHE A 1 151 ? 0.753 -6.734 3.983 1.00 96.25 151 PHE A CA 1
ATOM 1167 C C . PHE A 1 151 ? 1.491 -5.827 2.998 1.00 96.25 151 PHE A C 1
ATOM 1169 O O . PHE A 1 151 ? 0.927 -5.293 2.049 1.00 96.25 151 PHE A O 1
ATOM 1176 N N . LEU A 1 152 ? 2.804 -5.729 3.202 1.00 92.12 152 LEU A N 1
ATOM 1177 C CA . LEU A 1 152 ? 3.702 -4.870 2.436 1.00 92.12 152 LEU A CA 1
ATOM 1178 C C . LEU A 1 152 ? 3.734 -5.198 0.933 1.00 92.12 152 LEU A C 1
ATOM 1180 O O . LEU A 1 152 ? 3.740 -4.294 0.098 1.00 92.12 152 LEU A O 1
ATOM 1184 N N . ASN A 1 153 ? 3.796 -6.482 0.564 1.00 91.75 153 ASN A N 1
ATOM 1185 C CA . ASN A 1 153 ? 4.008 -6.890 -0.825 1.00 91.75 153 ASN A CA 1
ATOM 1186 C C . ASN A 1 153 ? 2.686 -6.921 -1.606 1.00 91.75 153 ASN A C 1
ATOM 1188 O O . ASN A 1 153 ? 2.108 -7.981 -1.860 1.00 91.75 153 ASN A O 1
ATOM 1192 N N . LEU A 1 154 ? 2.232 -5.738 -2.026 1.00 92.81 154 LEU A N 1
ATOM 1193 C CA . LEU A 1 154 ? 0.960 -5.540 -2.727 1.00 92.81 154 LEU A CA 1
ATOM 1194 C C . LEU A 1 154 ? 0.833 -6.375 -4.007 1.00 92.81 154 LEU A C 1
ATOM 1196 O O . LEU A 1 154 ? -0.183 -7.023 -4.212 1.00 92.81 154 LEU A O 1
ATOM 1200 N N . GLY A 1 155 ? 1.864 -6.393 -4.859 1.00 91.25 155 GLY A N 1
ATOM 1201 C CA . GLY A 1 155 ? 1.771 -6.986 -6.199 1.00 91.25 155 GLY A CA 1
ATOM 1202 C C . GLY A 1 155 ? 1.392 -8.467 -6.178 1.00 91.25 155 GLY A C 1
ATOM 1203 O O . GLY A 1 155 ? 0.393 -8.865 -6.767 1.00 91.25 155 GLY A O 1
ATOM 1204 N N . MET A 1 156 ? 2.166 -9.277 -5.460 1.00 93.50 156 MET A N 1
ATOM 1205 C CA . MET A 1 156 ? 1.905 -10.713 -5.331 1.00 93.50 156 MET A CA 1
ATOM 1206 C C . MET A 1 156 ? 0.638 -11.041 -4.543 1.00 93.50 156 MET A C 1
ATOM 1208 O O . MET A 1 156 ? -0.018 -12.034 -4.846 1.00 93.50 156 MET A O 1
ATOM 1212 N N . THR A 1 157 ? 0.285 -10.194 -3.575 1.00 95.81 157 THR A N 1
ATOM 1213 C CA . THR A 1 157 ? -0.953 -10.333 -2.808 1.00 95.81 157 THR A CA 1
ATOM 1214 C C . THR A 1 157 ? -2.152 -10.130 -3.729 1.00 95.81 157 THR A C 1
ATOM 1216 O O . THR A 1 157 ? -2.968 -11.029 -3.893 1.00 95.81 157 THR A O 1
ATOM 1219 N N . SER A 1 158 ? -2.211 -8.982 -4.410 1.00 95.69 158 SER A N 1
ATOM 1220 C CA . SER A 1 158 ? -3.302 -8.600 -5.309 1.00 95.69 158 SER A CA 1
ATOM 1221 C C . SER A 1 158 ? -3.426 -9.499 -6.540 1.00 95.69 158 SER A C 1
ATOM 1223 O O . SER A 1 158 ? -4.530 -9.702 -7.025 1.00 95.69 158 SER A O 1
ATOM 1225 N N . MET A 1 159 ? -2.323 -10.059 -7.048 1.00 95.62 159 MET A N 1
ATOM 1226 C CA . MET A 1 159 ? -2.358 -10.997 -8.178 1.00 95.62 159 MET A CA 1
ATOM 1227 C C . MET A 1 159 ? -2.989 -12.358 -7.838 1.00 95.62 159 MET A C 1
ATOM 1229 O O . MET A 1 159 ? -3.376 -13.076 -8.756 1.00 95.62 159 MET A O 1
ATOM 1233 N N . ASN A 1 160 ? -3.084 -12.719 -6.553 1.00 96.94 160 ASN A N 1
ATOM 1234 C CA . ASN A 1 160 ? -3.545 -14.035 -6.094 1.00 96.94 160 ASN A CA 1
ATOM 1235 C C . ASN A 1 160 ? -4.886 -13.999 -5.338 1.00 96.94 160 ASN A C 1
ATOM 1237 O O . ASN A 1 160 ? -5.275 -15.004 -4.747 1.00 96.94 160 ASN A O 1
ATOM 1241 N N . VAL A 1 161 ? -5.599 -12.870 -5.346 1.00 96.88 161 VAL A N 1
ATOM 1242 C CA . VAL A 1 161 ? -6.901 -12.713 -4.676 1.00 96.88 161 VAL A CA 1
ATOM 1243 C C . VAL A 1 161 ? -7.961 -12.156 -5.628 1.00 96.88 161 VAL A C 1
ATOM 1245 O O . VAL A 1 161 ? -7.640 -11.603 -6.680 1.00 96.88 161 VAL A O 1
ATOM 1248 N N . GLY A 1 162 ? -9.235 -12.328 -5.265 1.00 94.44 162 GLY A N 1
ATOM 1249 C CA . GLY A 1 162 ? -10.367 -11.759 -5.997 1.00 94.44 162 GLY A CA 1
ATOM 1250 C C . GLY A 1 162 ? -10.445 -10.232 -5.884 1.00 94.44 162 GLY A C 1
ATOM 1251 O O . GLY A 1 162 ? -9.806 -9.617 -5.031 1.00 94.44 162 GLY A O 1
ATOM 1252 N N . LEU A 1 163 ? -11.249 -9.607 -6.750 1.00 94.56 163 LEU A N 1
ATOM 1253 C CA . LEU A 1 163 ? -11.469 -8.148 -6.750 1.00 94.56 163 LEU A CA 1
ATOM 1254 C C . LEU A 1 163 ? -12.269 -7.652 -5.533 1.00 94.56 163 LEU A C 1
ATOM 1256 O O . LEU A 1 163 ? -12.317 -6.455 -5.266 1.00 94.56 163 LEU A O 1
ATOM 1260 N N . ASP A 1 164 ? -12.909 -8.573 -4.825 1.00 93.69 164 ASP A N 1
ATOM 1261 C CA . ASP A 1 164 ? -13.646 -8.386 -3.581 1.00 93.69 164 ASP A CA 1
ATOM 1262 C C . ASP A 1 164 ? -12.737 -8.348 -2.338 1.00 93.69 164 ASP A C 1
ATOM 1264 O O . ASP A 1 164 ? -13.183 -7.949 -1.263 1.00 93.69 164 ASP A O 1
ATOM 1268 N N . VAL A 1 165 ? -11.452 -8.698 -2.478 1.00 97.25 165 VAL A N 1
ATOM 1269 C CA . VAL A 1 165 ? -10.469 -8.644 -1.389 1.00 97.25 165 VAL A CA 1
ATOM 1270 C C . VAL A 1 165 ? -9.737 -7.306 -1.400 1.00 97.25 165 VAL A C 1
ATOM 1272 O O . VAL A 1 165 ? -9.084 -6.927 -2.375 1.00 97.25 165 VAL A O 1
ATOM 1275 N N . ARG A 1 166 ? -9.776 -6.589 -0.275 1.00 96.94 166 ARG A N 1
ATOM 1276 C CA . ARG A 1 166 ? -9.041 -5.331 -0.110 1.00 96.94 166 ARG A CA 1
ATOM 1277 C C . ARG A 1 166 ? -7.614 -5.609 0.350 1.00 96.94 166 ARG A C 1
ATOM 1279 O O . ARG A 1 166 ? -7.403 -6.227 1.388 1.00 96.94 166 ARG A O 1
ATOM 1286 N N . VAL A 1 167 ? -6.625 -5.098 -0.378 1.00 97.69 167 VAL A N 1
ATOM 1287 C CA . VAL A 1 167 ? -5.206 -5.209 -0.001 1.00 97.69 167 VAL A CA 1
ATOM 1288 C C . VAL A 1 167 ? -4.710 -3.867 0.530 1.00 97.69 167 VAL A C 1
ATOM 1290 O O . VAL A 1 167 ? -4.830 -2.841 -0.139 1.00 97.69 167 VAL A O 1
ATOM 1293 N N . LEU A 1 168 ? -4.180 -3.879 1.748 1.00 97.38 168 LEU A N 1
ATOM 1294 C CA . LEU A 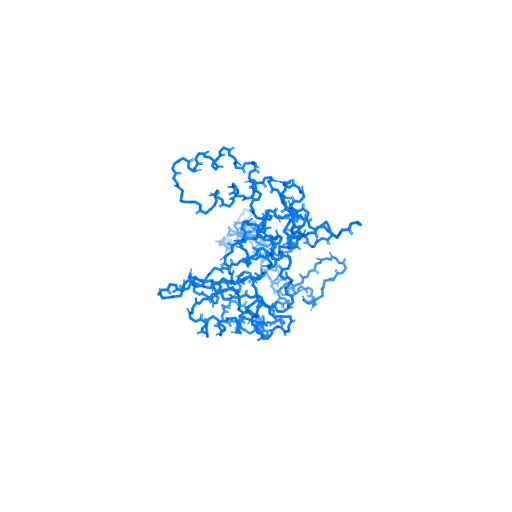1 168 ? -3.675 -2.726 2.487 1.00 97.38 168 LEU A CA 1
ATOM 1295 C C . LEU A 1 168 ? -2.218 -2.956 2.870 1.00 97.38 168 LEU A C 1
ATOM 1297 O O . LEU A 1 168 ? -1.812 -4.092 3.085 1.00 97.38 168 LEU A O 1
ATOM 1301 N N . ASP A 1 169 ? -1.449 -1.886 3.026 1.00 96.38 169 ASP A N 1
ATOM 1302 C CA . ASP A 1 169 ? -0.047 -1.967 3.424 1.00 96.38 169 ASP A CA 1
ATOM 1303 C C . ASP A 1 169 ? 0.300 -0.945 4.505 1.00 96.38 169 ASP A C 1
ATOM 1305 O O . ASP A 1 169 ? -0.309 0.120 4.620 1.00 96.38 169 ASP A O 1
ATOM 1309 N N . GLN A 1 170 ? 1.330 -1.268 5.280 1.00 95.56 170 GLN A N 1
ATOM 1310 C CA . GLN A 1 170 ? 1.822 -0.413 6.355 1.00 95.56 170 GLN A CA 1
ATOM 1311 C C . GLN A 1 170 ? 2.655 0.794 5.887 1.00 95.56 170 GLN A C 1
ATOM 1313 O O . GLN A 1 170 ? 2.953 1.661 6.710 1.00 95.56 170 GLN A O 1
ATOM 1318 N N . MET A 1 171 ? 3.052 0.861 4.609 1.00 95.06 171 MET A N 1
ATOM 1319 C CA . MET A 1 171 ? 3.874 1.954 4.059 1.00 95.06 171 MET A CA 1
ATOM 1320 C C . MET A 1 171 ? 3.027 3.084 3.462 1.00 95.06 171 MET A C 1
ATOM 1322 O O . MET A 1 171 ? 3.531 4.185 3.241 1.00 95.06 171 MET A O 1
ATOM 1326 N N . GLY A 1 172 ? 1.748 2.818 3.191 1.00 94.31 172 GLY A N 1
ATOM 1327 C CA . GLY A 1 172 ? 0.814 3.776 2.621 1.00 94.31 172 GLY A CA 1
ATOM 1328 C C . GLY A 1 172 ? 0.833 3.870 1.100 1.00 94.31 172 GLY A C 1
ATOM 1329 O O . GLY A 1 172 ? 0.566 4.942 0.562 1.00 94.31 172 GLY A O 1
ATOM 1330 N N . LEU A 1 173 ? 1.146 2.784 0.390 1.00 92.25 173 LEU A N 1
ATOM 1331 C CA . LEU A 1 173 ? 1.040 2.750 -1.073 1.00 92.25 173 LEU A CA 1
ATOM 1332 C C . LEU A 1 173 ? -0.410 2.568 -1.546 1.00 92.25 173 LEU A C 1
ATOM 1334 O O . LEU A 1 173 ? -0.850 3.262 -2.460 1.00 92.25 173 LEU A O 1
ATOM 1338 N N . ALA A 1 174 ? -1.148 1.651 -0.922 1.00 94.50 174 ALA A N 1
ATOM 1339 C CA . ALA A 1 174 ? -2.557 1.363 -1.191 1.00 94.50 174 ALA A CA 1
ATOM 1340 C C . ALA A 1 174 ? -3.478 1.761 -0.027 1.00 94.50 174 ALA A C 1
ATOM 1342 O O . ALA A 1 174 ? -4.703 1.706 -0.156 1.00 94.50 174 ALA A O 1
ATOM 1343 N N . TYR A 1 175 ? -2.912 2.181 1.109 1.00 96.75 175 TYR A N 1
ATOM 1344 C CA . TYR A 1 175 ? -3.679 2.559 2.289 1.00 96.75 175 TYR A CA 1
ATOM 1345 C C . TYR A 1 175 ? -3.528 4.051 2.629 1.00 96.75 175 TYR A C 1
ATOM 1347 O O . TYR A 1 175 ? -2.514 4.438 3.213 1.00 96.75 175 TYR A O 1
ATOM 1355 N N . PRO A 1 176 ? -4.538 4.901 2.330 1.00 96.06 176 PRO A N 1
ATOM 1356 C CA . PRO A 1 176 ? -4.453 6.335 2.590 1.00 96.06 176 PRO A CA 1
ATOM 1357 C C . PRO A 1 176 ? -4.112 6.673 4.039 1.00 96.06 176 PRO A C 1
ATOM 1359 O O . PRO A 1 176 ? -3.271 7.525 4.262 1.00 96.06 176 PRO A O 1
ATOM 1362 N N . LEU A 1 177 ? -4.672 5.974 5.033 1.00 96.75 177 LEU A N 1
ATOM 1363 C CA . LEU A 1 177 ? -4.319 6.242 6.429 1.00 96.75 177 LEU A CA 1
ATOM 1364 C C . LEU A 1 177 ? -2.814 6.020 6.670 1.00 96.75 177 LEU A C 1
ATOM 1366 O O . LEU A 1 177 ? -2.132 6.941 7.096 1.00 96.75 177 LEU A O 1
ATOM 1370 N N . ALA A 1 178 ? -2.248 4.873 6.286 1.00 97.31 178 ALA A N 1
ATOM 1371 C CA . ALA A 1 178 ? -0.803 4.648 6.409 1.00 97.31 178 ALA A CA 1
ATOM 1372 C C . ALA A 1 178 ? 0.041 5.666 5.612 1.00 97.31 178 ALA A C 1
ATOM 1374 O O . ALA A 1 178 ? 1.131 6.039 6.039 1.00 97.31 178 ALA A O 1
ATOM 1375 N N . ALA A 1 179 ? -0.475 6.192 4.495 1.00 96.12 179 ALA A N 1
ATOM 1376 C CA . ALA A 1 179 ? 0.213 7.206 3.693 1.00 96.12 179 ALA A CA 1
ATOM 1377 C C . ALA A 1 179 ? 0.415 8.533 4.438 1.00 96.12 179 ALA A C 1
ATOM 1379 O O . ALA A 1 179 ? 1.307 9.302 4.075 1.00 96.12 179 ALA A O 1
ATOM 1380 N N . HIS A 1 180 ? -0.362 8.791 5.487 1.00 96.81 180 HIS A N 1
ATOM 1381 C CA . HIS A 1 180 ? -0.274 10.004 6.290 1.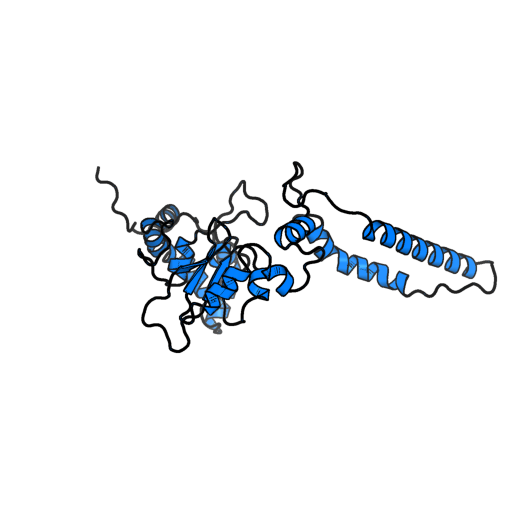00 96.81 180 HIS A CA 1
ATOM 1382 C C . HIS A 1 180 ? 0.449 9.800 7.627 1.00 96.81 180 HIS A C 1
ATOM 1384 O O . HIS A 1 180 ? 0.522 10.743 8.405 1.00 96.81 180 HIS A O 1
ATOM 1390 N N . THR A 1 181 ? 1.062 8.643 7.897 1.00 96.56 181 THR A N 1
ATOM 1391 C CA . THR A 1 181 ? 1.967 8.554 9.054 1.00 96.56 181 THR A CA 1
ATOM 1392 C C . THR A 1 181 ? 3.239 9.359 8.813 1.00 96.56 181 THR A C 1
ATOM 1394 O O . THR A 1 181 ? 3.697 9.502 7.669 1.00 96.56 181 THR A O 1
ATOM 1397 N N . GLU A 1 182 ? 3.849 9.828 9.897 1.00 92.75 182 GLU A N 1
ATOM 1398 C CA . GLU A 1 182 ? 5.203 10.372 9.844 1.00 92.75 182 GLU A CA 1
ATOM 1399 C C . GLU A 1 182 ? 6.208 9.364 9.279 1.00 92.75 182 GLU A C 1
ATOM 1401 O O . GLU A 1 182 ? 6.032 8.140 9.366 1.00 92.75 182 GLU A O 1
ATOM 1406 N N . ARG A 1 183 ? 7.258 9.905 8.653 1.00 92.81 183 ARG A N 1
ATOM 1407 C CA . ARG A 1 183 ? 8.376 9.094 8.175 1.00 92.81 183 ARG A CA 1
ATOM 1408 C C . ARG A 1 183 ? 9.242 8.675 9.360 1.00 92.81 183 ARG A C 1
ATOM 1410 O O . ARG A 1 183 ? 9.398 9.409 10.326 1.00 92.81 183 ARG A O 1
ATOM 1417 N N . LEU A 1 184 ? 9.821 7.491 9.263 1.00 92.19 184 LEU A N 1
ATOM 1418 C CA . LEU A 1 184 ? 10.883 7.031 10.139 1.00 92.19 184 LEU A CA 1
ATOM 1419 C C . LEU A 1 184 ? 12.194 7.597 9.591 1.00 92.19 184 LEU A C 1
ATOM 1421 O O . LEU A 1 184 ? 12.582 7.234 8.481 1.00 92.19 184 LEU A O 1
ATOM 1425 N N . ASP A 1 185 ? 12.853 8.478 10.346 1.00 88.62 185 ASP A N 1
ATOM 1426 C CA . ASP A 1 185 ? 14.040 9.218 9.882 1.00 88.62 185 ASP A CA 1
ATOM 1427 C C . ASP A 1 185 ? 15.168 8.296 9.391 1.00 88.62 185 ASP A C 1
ATOM 1429 O O . ASP A 1 185 ? 15.769 8.549 8.347 1.00 88.62 185 ASP A O 1
ATOM 1433 N N . ASP A 1 186 ? 15.377 7.175 10.085 1.00 86.06 186 ASP A N 1
ATOM 1434 C CA . ASP A 1 186 ? 16.379 6.155 9.742 1.00 86.06 186 ASP A CA 1
ATOM 1435 C C . ASP A 1 186 ? 15.803 4.995 8.900 1.00 86.06 186 ASP A C 1
ATOM 1437 O O . ASP A 1 186 ? 16.411 3.931 8.755 1.00 86.06 186 ASP A O 1
ATOM 1441 N N . GLY A 1 187 ? 14.596 5.165 8.356 1.00 83.56 187 GLY A N 1
ATOM 1442 C CA . GLY A 1 187 ? 13.941 4.179 7.505 1.00 83.56 187 GLY A CA 1
ATOM 1443 C C . GLY A 1 187 ? 14.588 4.068 6.121 1.00 83.56 187 GLY A C 1
ATOM 1444 O O . GLY A 1 187 ? 15.076 5.042 5.542 1.00 83.56 187 GLY A O 1
ATOM 1445 N N . ARG A 1 188 ? 14.539 2.871 5.522 1.00 82.38 188 ARG A N 1
ATOM 1446 C CA . ARG A 1 188 ? 14.915 2.697 4.110 1.00 82.38 188 ARG A CA 1
ATOM 1447 C C . ARG A 1 188 ? 13.952 3.514 3.252 1.00 82.38 188 ARG A C 1
ATOM 1449 O O . ARG A 1 188 ? 12.746 3.349 3.369 1.00 82.38 188 ARG A O 1
ATOM 1456 N N . ILE A 1 189 ? 14.470 4.341 2.344 1.00 81.94 189 ILE A N 1
ATOM 1457 C CA . ILE A 1 189 ? 13.632 5.175 1.469 1.00 81.94 189 ILE A CA 1
ATOM 1458 C C . ILE A 1 189 ? 12.616 4.307 0.706 1.00 81.94 189 ILE A C 1
ATOM 1460 O O . ILE A 1 189 ? 12.989 3.321 0.066 1.00 81.94 189 ILE A O 1
ATOM 1464 N N . GLY A 1 190 ? 11.334 4.682 0.771 1.00 80.94 190 GLY A N 1
ATOM 1465 C CA . GLY A 1 190 ? 10.224 3.917 0.191 1.00 80.94 190 GLY A CA 1
ATOM 1466 C C . GLY A 1 190 ? 9.700 2.790 1.089 1.00 80.94 190 GLY A C 1
ATOM 1467 O O . GLY A 1 190 ? 8.714 2.155 0.736 1.00 80.94 190 GLY A O 1
ATOM 1468 N N . HIS A 1 191 ? 10.348 2.563 2.232 1.00 88.31 191 HIS A N 1
ATOM 1469 C CA . HIS A 1 191 ? 9.948 1.670 3.322 1.00 88.31 191 HIS A CA 1
ATOM 1470 C C . HIS A 1 191 ? 10.104 2.365 4.690 1.00 88.31 191 HIS A C 1
ATOM 1472 O O . HIS A 1 191 ? 10.424 1.752 5.706 1.00 88.31 191 HIS A O 1
ATOM 1478 N N . ASP A 1 192 ? 9.950 3.684 4.695 1.00 91.44 192 ASP A N 1
ATOM 1479 C CA . ASP A 1 192 ? 10.213 4.594 5.804 1.00 91.44 192 ASP A CA 1
ATOM 1480 C C . ASP A 1 192 ? 8.920 5.075 6.466 1.00 91.44 192 ASP A C 1
ATOM 1482 O O . ASP A 1 192 ? 8.879 6.140 7.065 1.00 91.44 192 ASP A O 1
ATOM 1486 N N . LYS A 1 193 ? 7.853 4.288 6.369 1.00 94.50 193 LYS A N 1
ATOM 1487 C CA . LYS A 1 193 ? 6.603 4.443 7.122 1.00 94.50 193 LYS A CA 1
ATOM 1488 C C . LYS A 1 193 ? 6.232 3.094 7.695 1.00 94.50 193 LYS A C 1
ATOM 1490 O O . LYS A 1 193 ? 6.703 2.088 7.196 1.00 94.50 193 LYS A O 1
ATOM 1495 N N . ASN A 1 194 ? 5.450 3.037 8.763 1.00 95.06 194 ASN A N 1
ATOM 1496 C CA . ASN A 1 194 ? 5.009 1.752 9.303 1.00 95.06 194 ASN A CA 1
ATOM 1497 C C . ASN A 1 194 ? 3.810 1.951 10.225 1.00 95.06 194 ASN A C 1
ATOM 1499 O O . ASN A 1 194 ? 3.989 2.141 11.431 1.00 95.06 194 ASN A O 1
ATOM 1503 N N . LEU A 1 195 ? 2.605 1.931 9.663 1.00 97.38 195 LEU A N 1
ATOM 1504 C CA . LEU A 1 195 ? 1.381 1.974 10.456 1.00 97.38 195 LEU A CA 1
ATOM 1505 C C . LEU A 1 195 ? 1.188 0.647 11.212 1.00 97.38 195 LEU A C 1
ATOM 1507 O O . LEU A 1 195 ? 1.336 -0.439 10.647 1.00 97.38 195 LEU A O 1
ATOM 1511 N N . TYR A 1 196 ? 0.859 0.713 12.501 1.00 97.25 196 TYR A N 1
ATOM 1512 C CA . TYR A 1 196 ? 0.667 -0.497 13.302 1.00 97.25 196 TYR A CA 1
ATOM 1513 C C . TYR A 1 196 ? -0.677 -1.186 13.007 1.00 97.25 196 TYR A C 1
ATOM 1515 O O . TYR A 1 196 ? -1.654 -0.493 12.710 1.00 97.25 196 TYR A O 1
ATOM 1523 N N . PRO A 1 197 ? -0.765 -2.529 13.118 1.00 97.25 197 PRO A N 1
ATOM 1524 C CA . PRO A 1 197 ? -2.013 -3.268 12.901 1.00 97.25 197 PRO A CA 1
ATOM 1525 C C . PRO A 1 197 ? -3.183 -2.809 13.784 1.00 97.25 197 PRO A C 1
ATOM 1527 O O . PRO A 1 197 ? -4.333 -2.942 13.372 1.00 97.25 197 PRO A O 1
ATOM 1530 N N . ASP A 1 198 ? -2.909 -2.231 14.957 1.00 97.06 198 ASP A N 1
ATOM 1531 C CA . ASP A 1 198 ? -3.919 -1.706 15.885 1.00 97.06 198 ASP A CA 1
ATOM 1532 C C . ASP A 1 198 ? -4.830 -0.666 15.217 1.00 97.06 198 ASP A C 1
ATOM 1534 O O . ASP A 1 198 ? -6.052 -0.702 15.367 1.00 97.06 198 ASP A O 1
ATOM 1538 N N . TRP A 1 199 ? -4.245 0.209 14.393 1.00 98.25 199 TRP A N 1
ATOM 1539 C CA . TRP A 1 199 ? -4.985 1.193 13.603 1.00 98.25 199 TRP A CA 1
ATOM 1540 C C . TRP A 1 199 ? -5.882 0.539 12.561 1.00 98.25 199 TRP A C 1
ATOM 1542 O O . TRP A 1 199 ? -7.002 0.992 12.347 1.00 98.25 199 TRP A O 1
ATOM 1552 N N . VAL A 1 200 ? -5.407 -0.534 11.930 1.00 98.00 200 VAL A N 1
ATOM 1553 C CA . VAL A 1 200 ? -6.143 -1.259 10.888 1.00 98.00 200 VAL A CA 1
ATOM 1554 C C . VAL A 1 200 ? -7.363 -1.958 11.486 1.00 98.00 200 VAL A C 1
ATOM 1556 O O . VAL A 1 200 ? -8.443 -1.906 10.905 1.00 98.00 200 VAL A O 1
ATOM 1559 N N . ILE A 1 201 ? -7.216 -2.562 12.672 1.00 98.12 201 ILE A N 1
ATOM 1560 C CA . ILE A 1 201 ? -8.325 -3.180 13.417 1.00 98.12 201 ILE A CA 1
ATOM 1561 C C . ILE A 1 201 ? -9.426 -2.154 13.688 1.00 98.12 201 ILE A C 1
ATOM 1563 O O . ILE A 1 201 ? -10.603 -2.437 13.459 1.00 98.12 201 ILE A O 1
ATOM 1567 N N . VAL A 1 202 ? -9.048 -0.963 14.157 1.00 97.69 202 VAL A N 1
ATOM 1568 C CA . VAL A 1 202 ? -9.987 0.123 14.465 1.00 97.69 202 VAL A CA 1
ATOM 1569 C C . VAL A 1 202 ? -10.641 0.669 13.200 1.00 97.69 202 VAL A C 1
ATOM 1571 O O . VAL A 1 202 ? -11.865 0.770 13.131 1.00 97.69 202 VAL A O 1
ATOM 1574 N N . ASP A 1 203 ? -9.836 1.002 12.195 1.00 97.50 203 ASP A N 1
ATOM 1575 C CA . ASP A 1 203 ? -10.279 1.635 10.956 1.00 97.50 203 ASP A CA 1
ATOM 1576 C C . ASP A 1 203 ? -11.232 0.749 10.143 1.00 97.50 203 ASP A C 1
ATOM 1578 O O . ASP A 1 203 ? -12.195 1.240 9.553 1.00 97.50 203 ASP A O 1
ATOM 1582 N N . LEU A 1 204 ? -10.982 -0.562 10.143 1.00 96.69 204 LEU A N 1
ATOM 1583 C CA . LEU A 1 204 ? -11.844 -1.559 9.511 1.00 96.69 204 LEU A CA 1
ATOM 1584 C C . LEU A 1 204 ? -12.982 -2.038 10.420 1.00 96.69 204 LEU A C 1
ATOM 1586 O O . LEU A 1 204 ? -13.763 -2.887 10.005 1.00 96.69 204 LEU A O 1
ATOM 1590 N N . GLN A 1 205 ? -13.087 -1.514 11.645 1.00 95.69 205 GLN A N 1
ATOM 1591 C CA . GLN A 1 205 ? -14.112 -1.890 12.622 1.00 95.69 205 GLN A CA 1
ATOM 1592 C C . GLN A 1 205 ? -14.147 -3.401 12.918 1.00 95.69 205 GLN A C 1
ATOM 1594 O O . GLN A 1 205 ? -15.214 -3.991 13.090 1.00 95.69 205 GLN A O 1
ATOM 1599 N N . MET A 1 206 ? -12.978 -4.036 13.009 1.00 97.25 206 MET A N 1
ATOM 1600 C CA . MET A 1 206 ? -12.844 -5.451 13.370 1.00 97.25 206 MET A CA 1
ATOM 1601 C C . MET A 1 206 ? -13.091 -5.675 14.874 1.00 97.25 206 MET A C 1
ATOM 1603 O O . MET A 1 206 ? -13.254 -4.727 15.660 1.00 97.25 206 MET A O 1
ATOM 1607 N N . VAL A 1 207 ? -13.152 -6.940 15.301 1.00 96.62 207 VAL A N 1
ATOM 1608 C CA . VAL A 1 207 ? -13.200 -7.281 16.731 1.00 96.62 207 VAL A CA 1
ATOM 1609 C C . VAL A 1 207 ? -11.879 -6.886 17.400 1.00 96.62 207 VAL A C 1
ATOM 1611 O O . VAL A 1 207 ? -10.810 -7.359 17.032 1.00 96.62 207 VAL A O 1
ATOM 1614 N N . SER A 1 208 ? -11.962 -6.012 18.403 1.00 95.31 208 SER A N 1
ATOM 1615 C CA . SER A 1 208 ? -10.816 -5.351 19.044 1.00 95.31 208 SER A CA 1
ATOM 1616 C C . SER A 1 208 ? -10.522 -5.870 20.456 1.00 95.31 208 SER A C 1
ATOM 1618 O O . SER A 1 208 ? -10.039 -5.125 21.306 1.00 95.31 208 SER A O 1
ATOM 1620 N N . VAL A 1 209 ? -10.889 -7.120 20.752 1.00 94.69 209 VAL A N 1
ATOM 1621 C CA . VAL A 1 209 ? -10.756 -7.721 22.089 1.00 94.69 209 VAL A CA 1
ATOM 1622 C C . VAL A 1 209 ? -10.222 -9.150 21.997 1.00 94.69 209 VAL A C 1
ATOM 1624 O O . VAL A 1 209 ? -10.482 -9.867 21.026 1.00 94.69 209 VAL A O 1
ATOM 1627 N N . HIS A 1 210 ? -9.494 -9.594 23.019 1.00 94.81 210 HIS A N 1
ATOM 1628 C CA . HIS A 1 210 ? -9.093 -10.997 23.139 1.00 94.81 210 HIS A CA 1
ATOM 1629 C C . HIS A 1 210 ? -10.294 -11.895 23.504 1.00 94.81 210 HIS A C 1
ATOM 1631 O O . HIS A 1 210 ? -11.220 -11.424 24.168 1.00 94.81 210 HIS A O 1
ATOM 1637 N N . PRO A 1 211 ? -10.296 -13.185 23.108 1.00 94.62 211 PRO A N 1
ATOM 1638 C CA . PRO A 1 211 ? -9.230 -13.914 22.403 1.00 94.62 211 PRO A CA 1
ATOM 1639 C C . PRO A 1 211 ? -9.270 -13.802 20.868 1.00 94.62 211 PRO A C 1
ATOM 1641 O O . PRO A 1 211 ? -8.438 -14.406 20.203 1.00 94.62 211 PRO A O 1
ATOM 1644 N N . TRP A 1 212 ? -10.218 -13.055 20.296 1.00 93.38 212 TRP A N 1
ATOM 1645 C CA . TRP A 1 212 ? -10.383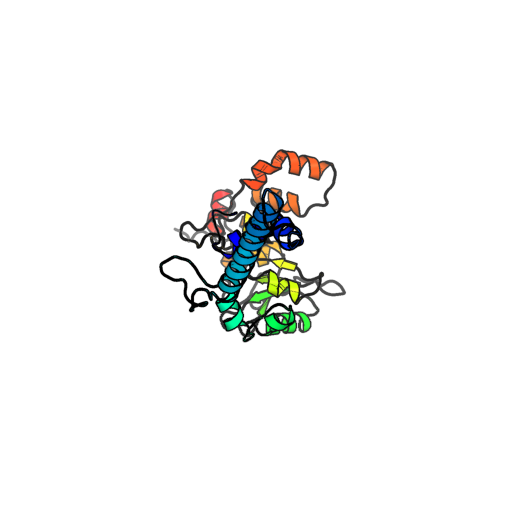 -12.950 18.837 1.00 93.38 212 TRP A CA 1
ATOM 1646 C C . TRP A 1 212 ? -9.316 -12.093 18.151 1.00 93.38 212 TRP A C 1
ATOM 1648 O O . TRP A 1 212 ? -9.068 -12.244 16.959 1.00 93.38 212 TRP A O 1
ATOM 1658 N N . MET A 1 213 ? -8.678 -11.197 18.898 1.00 94.81 213 MET A N 1
ATOM 1659 C CA . MET A 1 213 ? -7.512 -10.451 18.445 1.00 94.81 213 MET A CA 1
ATOM 1660 C C . MET A 1 213 ? -6.212 -11.244 18.694 1.00 94.81 213 MET A C 1
ATOM 1662 O O . MET A 1 213 ? -6.073 -11.832 19.776 1.00 94.81 213 MET A O 1
ATOM 1666 N N . PRO A 1 214 ? -5.234 -11.221 17.760 1.00 94.31 214 PRO A N 1
ATOM 1667 C CA . PRO A 1 214 ? -3.931 -11.853 17.935 1.00 94.31 214 PRO A CA 1
ATOM 1668 C C . PRO A 1 214 ? -3.254 -11.499 19.255 1.00 94.31 214 PRO A C 1
ATOM 1670 O O . PRO A 1 214 ? -3.176 -10.332 19.625 1.00 94.31 214 PRO A O 1
ATOM 1673 N N . GLY A 1 215 ? -2.704 -12.506 19.937 1.00 92.00 215 GLY A N 1
ATOM 1674 C CA . GLY A 1 215 ? -2.143 -12.344 21.283 1.00 92.00 215 GLY A CA 1
ATOM 1675 C C . GLY A 1 215 ? -0.925 -11.419 21.389 1.00 92.00 215 GLY A C 1
ATOM 1676 O O . GLY A 1 215 ? -0.584 -11.014 22.493 1.00 92.00 215 GLY A O 1
ATOM 1677 N N . PHE A 1 216 ? -0.267 -11.082 20.275 1.00 91.81 216 PHE A N 1
ATOM 1678 C CA . PHE A 1 216 ? 0.846 -10.125 20.268 1.00 91.81 216 PHE A CA 1
ATOM 1679 C C . PHE A 1 216 ? 0.396 -8.658 20.178 1.00 91.81 216 PHE A C 1
ATOM 1681 O O . PHE A 1 216 ? 1.231 -7.772 20.346 1.00 91.81 216 PHE A O 1
ATOM 1688 N N . LEU A 1 217 ? -0.879 -8.395 19.873 1.00 95.31 217 LEU A N 1
ATOM 1689 C CA . LEU A 1 217 ? -1.437 -7.044 19.870 1.00 95.31 217 LEU A CA 1
ATOM 1690 C C . LEU A 1 217 ? -1.932 -6.699 21.270 1.00 95.31 217 LEU A C 1
ATOM 1692 O O . LEU A 1 217 ? -2.623 -7.496 21.901 1.00 95.31 217 LEU A O 1
ATOM 1696 N N . ASP A 1 218 ? -1.586 -5.507 21.749 1.00 95.00 218 ASP A N 1
ATOM 1697 C CA . ASP A 1 218 ? -2.036 -5.021 23.049 1.00 95.00 218 ASP A CA 1
ATOM 1698 C C . ASP A 1 218 ? -3.389 -4.321 22.891 1.00 95.00 218 ASP A C 1
ATOM 1700 O O . ASP A 1 218 ? -3.513 -3.301 22.210 1.00 95.00 218 ASP A O 1
ATOM 1704 N N . GLN A 1 219 ? -4.413 -4.827 23.578 1.00 95.19 219 GLN A N 1
ATOM 1705 C CA . GLN A 1 219 ? -5.744 -4.222 23.575 1.00 95.19 219 GLN A CA 1
ATOM 1706 C C . GLN A 1 219 ? -5.726 -2.745 24.006 1.00 95.19 219 GLN A C 1
ATOM 1708 O O . GLN A 1 219 ? -6.568 -1.966 23.561 1.00 95.19 219 GLN A O 1
ATOM 1713 N N . LYS A 1 220 ? -4.757 -2.323 24.828 1.00 94.69 220 LYS A N 1
ATOM 1714 C CA . LYS A 1 220 ? -4.566 -0.912 25.187 1.00 94.69 220 LYS A CA 1
ATOM 1715 C C . LYS A 1 220 ? -4.239 -0.049 23.972 1.00 94.69 220 LYS A C 1
ATOM 1717 O O . LYS A 1 220 ? -4.847 1.004 23.819 1.00 94.69 220 LYS A O 1
ATOM 1722 N N . TRP A 1 221 ? -3.345 -0.509 23.098 1.00 96.31 221 TRP A N 1
ATOM 1723 C CA . TRP A 1 221 ? -2.964 0.218 21.885 1.00 96.31 221 TRP A CA 1
ATOM 1724 C C . TRP A 1 221 ? -4.127 0.304 20.901 1.00 96.31 221 TRP A C 1
ATOM 1726 O O . TRP A 1 221 ? -4.357 1.361 20.319 1.00 96.31 221 TRP A O 1
ATOM 1736 N N . VAL A 1 222 ? -4.922 -0.762 20.777 1.00 97.12 222 VAL A N 1
ATOM 1737 C CA . VAL A 1 222 ? -6.148 -0.747 19.964 1.00 97.12 222 VAL A CA 1
ATOM 1738 C C . VAL A 1 222 ? -7.189 0.220 20.529 1.00 97.12 222 VAL A C 1
ATOM 1740 O O . VAL A 1 222 ? -7.812 0.961 19.772 1.00 97.12 222 VAL A O 1
ATOM 1743 N N . ASN A 1 223 ? -7.358 0.273 21.853 1.00 96.94 223 ASN A N 1
ATOM 1744 C CA . ASN A 1 223 ? -8.262 1.230 22.495 1.00 96.94 223 ASN A CA 1
ATOM 1745 C C . ASN A 1 223 ? -7.793 2.678 22.293 1.00 96.94 223 ASN A C 1
ATOM 1747 O O . ASN A 1 223 ? -8.605 3.538 21.953 1.00 96.94 223 ASN A O 1
ATOM 1751 N N . GLU A 1 224 ? -6.498 2.955 22.464 1.00 97.81 224 GLU A N 1
ATOM 1752 C CA . GLU A 1 224 ? -5.924 4.272 22.178 1.00 97.81 224 GLU A CA 1
ATOM 1753 C C . GLU A 1 224 ? -6.077 4.638 20.695 1.00 97.81 224 GLU A C 1
ATOM 1755 O O . GLU A 1 224 ? -6.521 5.741 20.396 1.00 97.81 224 GLU A O 1
ATOM 1760 N N . ALA A 1 225 ? -5.807 3.721 19.759 1.00 98.00 225 ALA A N 1
ATOM 1761 C CA . ALA A 1 225 ? -6.033 3.946 18.327 1.00 98.00 225 ALA A CA 1
ATOM 1762 C C . ALA A 1 225 ? -7.517 4.232 18.035 1.00 98.00 225 ALA A C 1
ATOM 1764 O O . ALA A 1 225 ? -7.843 5.097 17.223 1.00 98.00 225 ALA A O 1
ATOM 1765 N N . GLY A 1 226 ? -8.413 3.560 18.765 1.00 97.62 226 GLY A N 1
ATOM 1766 C CA . GLY A 1 226 ? -9.858 3.778 18.761 1.00 97.62 226 GLY A CA 1
ATOM 1767 C C . GLY A 1 226 ? -10.265 5.197 19.134 1.00 97.62 226 GLY A C 1
ATOM 1768 O O . GLY A 1 226 ? -11.232 5.712 18.580 1.00 97.62 226 GLY A O 1
ATOM 1769 N N . VAL A 1 227 ? -9.522 5.845 20.031 1.00 98.06 227 VAL A N 1
ATOM 1770 C CA . VAL A 1 227 ? -9.708 7.261 20.367 1.00 98.06 227 VAL A CA 1
ATOM 1771 C C . VAL A 1 227 ? -9.013 8.150 19.338 1.00 98.06 227 VAL A C 1
ATOM 1773 O O . VAL A 1 227 ? -9.657 9.030 18.769 1.00 98.06 227 VAL A O 1
ATOM 1776 N N . ALA A 1 228 ? -7.736 7.886 19.058 1.00 98.06 228 ALA A N 1
ATOM 1777 C CA . ALA A 1 228 ? -6.866 8.679 18.193 1.00 98.06 228 ALA A CA 1
ATOM 1778 C C . ALA A 1 228 ? -7.431 8.866 16.775 1.00 98.06 228 ALA A C 1
ATOM 1780 O O . ALA A 1 228 ? -7.350 9.956 16.208 1.00 98.06 228 ALA A O 1
ATOM 1781 N N . ILE A 1 229 ? -8.074 7.834 16.213 1.00 97.62 229 ILE A N 1
ATOM 1782 C CA . ILE A 1 229 ? -8.679 7.904 14.876 1.00 97.62 229 ILE A CA 1
ATOM 1783 C C . ILE A 1 229 ? -9.768 8.980 14.771 1.00 97.62 229 ILE A C 1
ATOM 1785 O O . ILE A 1 229 ? -10.044 9.454 13.671 1.00 97.62 229 ILE A O 1
ATOM 1789 N N . ASN A 1 230 ? -10.370 9.398 15.890 1.00 97.62 230 ASN A N 1
ATOM 1790 C CA . ASN A 1 230 ? -11.400 10.439 15.927 1.00 97.62 230 ASN A CA 1
ATOM 1791 C C . ASN A 1 230 ? -10.834 11.863 15.929 1.00 97.62 230 ASN A C 1
ATOM 1793 O O . ASN A 1 230 ? -11.610 12.814 16.018 1.00 97.62 230 ASN A O 1
ATOM 1797 N N . CYS A 1 231 ? -9.514 12.035 15.818 1.00 97.94 231 CYS A N 1
ATOM 1798 C CA . CYS A 1 231 ? -8.933 13.355 15.616 1.00 97.94 231 CYS A CA 1
ATOM 1799 C C . CYS A 1 231 ? -9.605 14.053 14.411 1.00 97.94 231 CYS A C 1
ATOM 1801 O O . CYS A 1 231 ? -9.734 13.426 13.350 1.00 97.94 231 CYS A O 1
ATOM 1803 N N . PRO A 1 232 ? -10.054 15.322 14.532 1.00 97.12 232 PRO A N 1
ATOM 1804 C CA . PRO A 1 232 ? -10.848 15.982 13.494 1.00 97.12 232 PRO A CA 1
ATOM 1805 C C . PRO A 1 232 ? -10.194 15.955 12.109 1.00 97.12 232 PRO A C 1
ATOM 1807 O O . PRO A 1 232 ? -10.847 15.605 11.128 1.00 97.12 232 PRO A O 1
ATOM 1810 N N . GLN A 1 233 ? -8.890 16.229 12.026 1.00 96.44 233 GLN A N 1
ATOM 1811 C CA . GLN A 1 233 ? -8.150 16.194 10.763 1.00 96.44 233 GLN A CA 1
ATOM 1812 C C . GLN A 1 233 ? -8.060 14.773 10.174 1.00 96.44 233 GLN A C 1
ATOM 1814 O O . GLN A 1 233 ? -8.182 14.607 8.959 1.00 96.44 233 GLN A O 1
ATOM 1819 N N . THR A 1 234 ? -7.915 13.738 11.014 1.00 97.38 234 THR A N 1
ATOM 1820 C CA . THR A 1 234 ? -7.962 12.327 10.582 1.00 97.38 234 THR A CA 1
ATOM 1821 C C . THR A 1 234 ? -9.326 11.993 9.995 1.00 97.38 234 THR A C 1
ATOM 1823 O O . THR A 1 234 ? -9.417 11.391 8.925 1.00 97.38 234 THR A O 1
ATOM 1826 N N . GLN A 1 235 ? -10.401 12.412 10.664 1.00 97.62 235 GLN A N 1
ATOM 1827 C CA . GLN A 1 235 ? -11.765 12.183 10.197 1.00 97.62 235 GLN A CA 1
ATOM 1828 C C . GLN A 1 235 ? -12.054 12.931 8.894 1.00 97.62 235 GLN A C 1
ATOM 1830 O O . GLN A 1 235 ? -12.675 12.359 7.998 1.00 97.62 235 GLN A O 1
ATOM 1835 N N . GLU A 1 236 ? -11.570 14.163 8.730 1.00 96.56 236 GLU A N 1
ATOM 1836 C CA . GLU A 1 236 ? -11.683 14.898 7.467 1.00 96.56 236 GLU A CA 1
ATOM 1837 C C . GLU A 1 236 ? -10.960 14.184 6.320 1.00 96.56 236 GLU A C 1
ATOM 1839 O O . GLU A 1 236 ? -11.542 14.018 5.242 1.00 96.56 236 GLU A O 1
ATOM 1844 N N . LEU A 1 237 ? -9.739 13.695 6.562 1.00 96.69 237 LEU A N 1
ATOM 1845 C CA . LEU A 1 237 ? -8.991 12.891 5.599 1.00 96.69 237 LEU A CA 1
ATOM 1846 C C . LEU A 1 237 ? -9.757 11.617 5.230 1.00 96.69 237 LEU A C 1
ATOM 1848 O O . LEU A 1 237 ? -9.981 11.371 4.046 1.00 96.69 237 LEU A O 1
ATOM 1852 N N . ILE A 1 238 ? -10.194 10.824 6.215 1.00 97.06 238 ILE A N 1
ATOM 1853 C CA . ILE A 1 238 ? -10.968 9.591 5.991 1.00 97.06 238 ILE A CA 1
ATOM 1854 C C . ILE A 1 238 ? -12.224 9.886 5.176 1.00 97.06 238 ILE A C 1
ATOM 1856 O O . ILE A 1 238 ? -12.512 9.227 4.174 1.00 97.06 238 ILE A O 1
ATOM 1860 N N . THR A 1 239 ? -12.942 10.933 5.563 1.00 96.62 239 THR A N 1
ATOM 1861 C CA . THR A 1 239 ? -14.153 11.377 4.885 1.00 96.62 239 THR A CA 1
ATOM 1862 C C . THR A 1 239 ? -13.870 11.769 3.432 1.00 96.62 239 THR A C 1
ATOM 1864 O O . THR A 1 239 ? -14.695 11.474 2.564 1.00 96.62 239 THR A O 1
ATOM 1867 N N . SER A 1 240 ? -12.718 12.387 3.145 1.00 96.19 240 SER A N 1
ATOM 1868 C CA . SER A 1 240 ? -12.352 12.848 1.800 1.00 96.19 240 SER A CA 1
ATOM 1869 C C . SER A 1 240 ? -12.269 11.715 0.772 1.00 96.19 240 SER A C 1
ATOM 1871 O O . SER A 1 240 ? -12.673 11.927 -0.372 1.00 96.19 240 SER A O 1
ATOM 1873 N N . TYR A 1 241 ? -11.810 10.520 1.168 1.00 95.00 241 TYR A N 1
ATOM 1874 C CA . TYR A 1 241 ? -11.607 9.390 0.252 1.00 95.00 241 TYR A CA 1
ATOM 1875 C C . TYR A 1 241 ? -12.638 8.261 0.397 1.00 95.00 241 TYR A C 1
ATOM 1877 O O . TYR A 1 241 ? -12.715 7.411 -0.486 1.00 95.00 241 TYR A O 1
ATOM 1885 N N . ARG A 1 242 ? -13.426 8.225 1.484 1.00 96.00 242 ARG A N 1
ATOM 1886 C CA . ARG A 1 242 ? -14.487 7.215 1.683 1.00 96.00 242 ARG A CA 1
ATOM 1887 C C . ARG A 1 242 ? -15.887 7.686 1.340 1.00 96.00 242 ARG A C 1
ATOM 1889 O O . ARG A 1 242 ? -16.742 6.857 1.050 1.00 96.00 242 ARG A O 1
ATOM 1896 N N . SER A 1 243 ? -16.148 8.989 1.428 1.00 96.69 243 SER A N 1
ATOM 1897 C CA . SER A 1 243 ? -17.475 9.506 1.092 1.00 96.69 243 SER A CA 1
ATOM 1898 C C . SER A 1 243 ? -17.759 9.329 -0.392 1.00 96.69 243 SER A C 1
ATOM 1900 O O . SER A 1 243 ? -16.858 9.459 -1.221 1.00 96.69 243 SER A O 1
ATOM 1902 N N . GLU A 1 244 ? -19.034 9.162 -0.732 1.00 97.50 244 GLU A N 1
ATOM 1903 C CA . GLU A 1 244 ? -19.484 9.272 -2.114 1.00 97.50 244 GLU A CA 1
ATOM 1904 C C . GLU A 1 244 ? -19.017 10.603 -2.730 1.00 97.50 244 GLU A C 1
ATOM 1906 O O . GLU A 1 244 ? -19.130 11.680 -2.121 1.00 97.50 244 GLU A O 1
ATOM 1911 N N . LEU A 1 245 ? -18.474 10.532 -3.949 1.00 96.88 245 LEU A N 1
ATOM 1912 C CA . LEU A 1 245 ? -17.930 11.685 -4.661 1.00 96.88 245 LEU A CA 1
ATOM 1913 C C . LEU A 1 245 ? -19.053 12.545 -5.263 1.00 96.88 245 LEU A C 1
ATOM 1915 O O . LEU A 1 245 ? -19.254 12.609 -6.473 1.00 96.88 245 LEU A O 1
ATOM 1919 N N . THR A 1 246 ? -19.783 13.245 -4.401 1.00 97.94 246 THR A N 1
ATOM 1920 C CA . THR A 1 246 ? -20.756 14.265 -4.809 1.00 97.94 246 THR A CA 1
ATOM 1921 C C . THR A 1 246 ? -20.053 15.535 -5.296 1.00 97.94 246 THR A C 1
ATOM 1923 O O . THR A 1 246 ? -18.882 15.777 -5.000 1.00 97.94 246 THR A O 1
ATOM 1926 N N . TRP A 1 247 ? -20.772 16.429 -5.981 1.00 98.06 247 TRP A N 1
ATOM 1927 C CA . TRP A 1 247 ? -20.213 17.723 -6.403 1.00 98.06 247 TRP A CA 1
ATOM 1928 C C . TRP A 1 247 ? -19.725 18.587 -5.228 1.00 98.06 247 TRP A C 1
ATOM 1930 O O . TRP A 1 247 ? -18.703 19.269 -5.329 1.00 98.06 247 TRP A O 1
ATOM 1940 N N . ALA A 1 248 ? -20.431 18.544 -4.095 1.00 97.31 248 ALA A N 1
ATOM 1941 C CA . ALA A 1 248 ? -20.005 19.224 -2.876 1.00 97.31 248 ALA A CA 1
ATOM 1942 C C . ALA A 1 248 ? -18.705 18.614 -2.327 1.00 97.31 248 ALA A C 1
ATOM 1944 O O . ALA A 1 248 ? -17.763 19.357 -2.039 1.00 97.31 248 ALA A O 1
ATOM 1945 N N . ARG A 1 249 ? -18.623 17.273 -2.268 1.00 96.94 249 ARG A N 1
ATOM 1946 C CA . ARG A 1 249 ? -17.416 16.553 -1.837 1.00 96.94 249 ARG A CA 1
ATOM 1947 C C . ARG A 1 249 ? -16.232 16.842 -2.753 1.00 96.94 249 ARG A C 1
ATOM 1949 O O . ARG A 1 249 ? -15.155 17.157 -2.264 1.00 96.94 249 ARG A O 1
ATOM 1956 N N . PHE A 1 250 ? -16.445 16.828 -4.068 1.00 97.81 250 PHE A N 1
ATOM 1957 C CA . PHE A 1 250 ? -15.426 17.172 -5.057 1.00 97.81 250 PHE A CA 1
ATO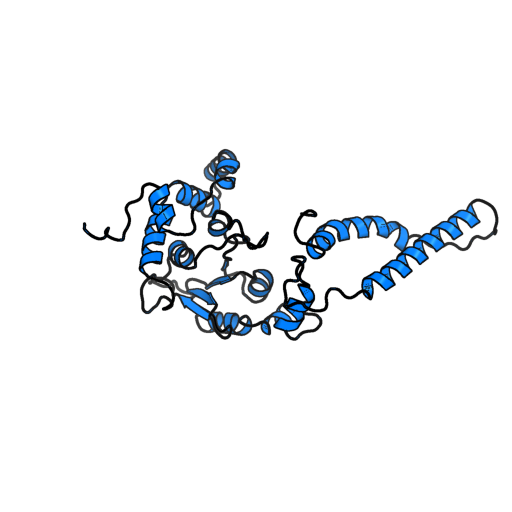M 1958 C C . PHE A 1 250 ? -14.843 18.569 -4.809 1.00 97.81 250 PHE A C 1
ATOM 1960 O O . PHE A 1 250 ? -13.627 18.718 -4.725 1.00 97.81 250 PHE A O 1
ATOM 1967 N N . LYS A 1 251 ? -15.689 19.595 -4.632 1.00 98.12 251 LYS A N 1
ATOM 1968 C CA . LYS A 1 251 ? -15.212 20.961 -4.353 1.00 98.12 251 LYS A CA 1
ATOM 1969 C C . LYS A 1 251 ? -14.429 21.054 -3.049 1.00 98.12 251 LYS A C 1
ATOM 1971 O O . LYS A 1 251 ? -13.431 21.768 -3.008 1.00 98.12 251 LYS A O 1
ATOM 1976 N N . GLN A 1 252 ? -14.890 20.383 -1.993 1.00 96.44 252 GLN A N 1
ATOM 1977 C CA . GLN A 1 252 ? -14.178 20.348 -0.716 1.00 96.44 252 GLN A CA 1
ATOM 1978 C C . GLN A 1 252 ? -12.803 19.703 -0.883 1.00 96.44 252 GLN A C 1
ATOM 1980 O O . GLN A 1 252 ? -11.803 20.314 -0.517 1.00 96.44 252 GLN A O 1
ATOM 1985 N N . ASN A 1 253 ? -12.750 18.517 -1.492 1.00 97.69 253 ASN A N 1
ATOM 1986 C CA . ASN A 1 253 ? -11.506 17.793 -1.732 1.00 97.69 253 ASN A CA 1
ATOM 1987 C C . ASN A 1 253 ? -10.543 18.614 -2.592 1.00 97.69 253 ASN A C 1
ATOM 1989 O O . ASN A 1 253 ? -9.364 18.687 -2.278 1.00 97.69 253 ASN A O 1
ATOM 1993 N N . PHE A 1 254 ? -11.042 19.286 -3.633 1.00 97.94 254 PHE A N 1
ATOM 1994 C CA . PHE A 1 254 ? -10.220 20.141 -4.485 1.00 97.94 254 PHE A CA 1
ATOM 1995 C C . PHE A 1 254 ? -9.645 21.344 -3.724 1.00 97.94 254 PHE A C 1
ATOM 1997 O O . PHE A 1 254 ? -8.458 21.634 -3.840 1.00 97.94 254 PHE A O 1
ATOM 2004 N N . ARG A 1 255 ? -10.462 22.033 -2.915 1.00 98.06 255 ARG A N 1
ATOM 2005 C CA . ARG A 1 255 ? -10.014 23.185 -2.110 1.00 98.06 255 ARG A CA 1
ATOM 2006 C C . ARG A 1 255 ? -9.001 22.790 -1.039 1.00 98.06 255 ARG A C 1
ATOM 2008 O O . ARG A 1 255 ? -8.053 23.532 -0.807 1.00 98.06 255 ARG A O 1
ATOM 2015 N N . ASN A 1 256 ? -9.198 21.631 -0.418 1.00 97.50 256 ASN A N 1
ATOM 2016 C CA . ASN A 1 256 ? -8.384 21.158 0.698 1.00 97.50 256 ASN A CA 1
ATOM 2017 C C . ASN A 1 256 ? -7.265 20.200 0.265 1.00 97.50 256 ASN A C 1
ATOM 2019 O O . ASN A 1 256 ? -6.578 19.663 1.124 1.00 97.50 256 ASN A O 1
ATOM 2023 N N . ALA A 1 257 ? -7.055 19.985 -1.039 1.00 97.00 257 ALA A N 1
ATOM 2024 C CA . ALA A 1 257 ? -6.142 18.961 -1.549 1.00 97.00 257 ALA A CA 1
ATOM 2025 C C . ALA A 1 257 ? -4.722 19.084 -0.974 1.00 97.00 257 ALA A C 1
ATOM 2027 O O . ALA A 1 257 ? -4.132 18.080 -0.589 1.00 97.00 257 ALA A O 1
ATOM 2028 N N . LEU A 1 258 ? -4.195 20.311 -0.877 1.00 97.50 258 LEU A N 1
ATOM 2029 C CA . LEU A 1 258 ? -2.865 20.563 -0.314 1.00 97.50 258 LEU A CA 1
ATOM 2030 C C . LEU A 1 258 ? -2.827 20.319 1.199 1.00 97.50 258 LEU A C 1
ATOM 2032 O O . LEU A 1 258 ? -1.905 19.678 1.682 1.00 97.50 258 LEU A O 1
ATOM 2036 N N . ALA A 1 259 ? -3.859 20.746 1.931 1.00 96.94 259 ALA A N 1
ATOM 2037 C CA . ALA A 1 259 ? -3.954 20.502 3.370 1.00 96.94 259 ALA A CA 1
ATOM 2038 C C . ALA A 1 259 ? -4.052 19.000 3.683 1.00 96.94 259 ALA A C 1
ATOM 2040 O O . ALA A 1 259 ? -3.372 18.508 4.578 1.00 96.94 259 ALA A O 1
ATOM 2041 N N . PHE A 1 260 ? -4.847 18.257 2.907 1.00 96.56 260 PHE A N 1
ATOM 2042 C CA . PHE A 1 260 ? -4.921 16.804 3.022 1.00 96.56 260 PHE A CA 1
ATOM 2043 C C . PHE A 1 260 ? -3.590 16.147 2.659 1.00 96.56 260 PHE A C 1
ATOM 2045 O O . PHE A 1 260 ? -3.147 15.274 3.391 1.00 96.56 260 PHE A O 1
ATOM 2052 N N . ALA A 1 261 ? -2.917 16.585 1.591 1.00 95.62 261 ALA A N 1
ATOM 2053 C CA . ALA A 1 261 ? -1.617 16.047 1.191 1.00 95.62 261 ALA A CA 1
ATOM 2054 C C . ALA A 1 261 ? -0.507 16.289 2.235 1.00 95.62 261 ALA A C 1
ATOM 2056 O O . ALA A 1 261 ? 0.329 15.404 2.451 1.00 95.62 261 ALA A O 1
ATOM 2057 N N . ASP A 1 262 ? -0.512 17.448 2.896 1.00 96.56 262 ASP A N 1
ATOM 2058 C CA . ASP A 1 262 ? 0.475 17.826 3.916 1.00 96.56 262 ASP A CA 1
ATOM 2059 C C . ASP A 1 262 ? 0.194 17.206 5.285 1.00 96.56 262 ASP A C 1
ATOM 2061 O O . ASP A 1 262 ? 1.124 17.009 6.064 1.00 96.56 262 ASP A O 1
ATOM 2065 N N . TYR A 1 263 ? -1.060 16.851 5.576 1.00 97.12 263 TYR A N 1
ATOM 2066 C CA . TYR A 1 263 ? -1.448 16.269 6.856 1.00 97.12 263 TYR A CA 1
ATOM 2067 C C . TYR A 1 263 ? -0.605 15.033 7.199 1.00 97.12 263 TYR A C 1
ATOM 2069 O O . TYR A 1 263 ? -0.486 14.101 6.400 1.00 97.12 263 TYR A O 1
ATOM 2077 N N . ARG A 1 264 ? -0.025 15.003 8.396 1.00 96.50 264 ARG A N 1
ATOM 2078 C CA . ARG A 1 264 ? 0.651 13.826 8.954 1.00 96.50 264 ARG A CA 1
ATOM 2079 C C . ARG A 1 264 ? 0.030 13.453 10.284 1.00 96.50 264 ARG A C 1
ATOM 2081 O O . ARG A 1 264 ? -0.708 14.270 10.823 1.00 96.50 264 ARG A O 1
ATOM 2088 N N . PHE A 1 265 ? 0.304 12.265 10.809 1.00 96.69 265 PHE A N 1
ATOM 2089 C CA . PHE A 1 265 ? -0.056 11.855 12.168 1.00 96.69 265 PHE A CA 1
ATOM 2090 C C . PHE A 1 265 ? 0.933 10.858 12.762 1.00 96.69 265 PHE A C 1
ATOM 2092 O O . PHE A 1 265 ? 1.679 10.197 12.028 1.00 96.69 265 PHE A O 1
ATOM 2099 N N . ASP A 1 266 ? 0.963 10.783 14.095 1.00 95.81 266 ASP A N 1
ATOM 2100 C CA . ASP A 1 266 ? 1.852 9.850 14.779 1.00 95.81 266 ASP A CA 1
ATOM 2101 C C . ASP A 1 266 ? 1.239 8.447 14.767 1.00 95.81 266 ASP A C 1
ATOM 2103 O O . ASP A 1 266 ? 0.100 8.217 15.173 1.00 95.81 266 ASP A O 1
ATOM 2107 N N . ARG A 1 267 ? 2.017 7.474 14.299 1.00 95.75 267 ARG A N 1
ATOM 2108 C CA . ARG A 1 267 ? 1.602 6.070 14.283 1.00 95.75 267 ARG A CA 1
ATOM 2109 C C . ARG A 1 267 ? 1.442 5.479 15.687 1.00 95.75 267 ARG A C 1
ATOM 2111 O O . ARG A 1 267 ? 0.796 4.444 15.816 1.00 95.75 267 ARG A O 1
ATOM 2118 N N . VAL A 1 268 ? 2.047 6.068 16.720 1.00 96.81 268 VAL A N 1
ATOM 2119 C CA . VAL A 1 268 ? 1.871 5.684 18.125 1.00 96.81 268 VAL A CA 1
ATOM 2120 C C . VAL A 1 268 ? 0.603 6.370 18.649 1.00 96.81 268 VAL A C 1
ATOM 2122 O O . VAL A 1 268 ? 0.607 7.590 18.831 1.00 96.81 268 VAL A O 1
ATOM 2125 N N . PRO A 1 269 ? -0.474 5.615 18.945 1.00 96.75 269 PRO A N 1
ATOM 2126 C CA . PRO A 1 269 ? -1.771 6.200 19.284 1.00 96.75 269 PRO A CA 1
ATOM 2127 C C . PRO A 1 269 ? -1.737 7.201 20.440 1.00 96.75 269 PRO A C 1
ATOM 2129 O O . PRO A 1 269 ? -2.365 8.252 20.361 1.00 96.75 269 PRO A O 1
ATOM 2132 N N . LYS A 1 270 ? -0.952 6.921 21.485 1.00 96.25 270 LYS A N 1
ATOM 2133 C CA . LYS A 1 270 ? -0.758 7.827 22.622 1.00 96.25 270 LYS A CA 1
ATOM 2134 C C . LYS A 1 270 ? -0.333 9.241 22.207 1.00 96.25 270 LYS A C 1
ATOM 2136 O O . LYS A 1 270 ? -0.884 10.213 22.720 1.00 96.25 270 LYS A O 1
ATOM 2141 N N . TYR A 1 271 ? 0.648 9.372 21.314 1.00 96.44 271 TYR A N 1
ATOM 2142 C CA . TYR A 1 271 ? 1.137 10.687 20.884 1.00 96.44 271 TYR A CA 1
ATOM 2143 C C . TYR A 1 271 ? 0.127 11.391 19.986 1.00 96.44 271 TYR A C 1
ATOM 2145 O O . TYR A 1 271 ? -0.020 12.607 20.055 1.00 96.44 271 TYR A O 1
ATOM 2153 N N . GLU A 1 272 ? -0.631 10.624 19.209 1.00 96.88 272 GLU A N 1
ATOM 2154 C CA . GLU A 1 272 ? -1.693 11.167 18.377 1.00 96.88 272 GLU A CA 1
ATOM 2155 C C . GLU A 1 272 ? -2.879 11.696 19.199 1.00 96.88 272 GLU A C 1
ATOM 2157 O O . GLU A 1 272 ? -3.387 12.781 18.921 1.00 96.88 272 GLU A O 1
ATOM 2162 N N . ILE A 1 273 ? -3.264 10.991 20.270 1.00 97.50 273 ILE A N 1
ATOM 2163 C CA . ILE A 1 273 ? -4.243 11.471 21.261 1.00 97.50 273 ILE A CA 1
ATOM 2164 C C . ILE A 1 273 ? -3.789 12.809 21.848 1.00 97.50 273 ILE A C 1
ATOM 2166 O O . ILE A 1 273 ? -4.575 13.753 21.881 1.00 97.50 273 ILE A O 1
ATOM 2170 N N . GLN A 1 274 ? -2.525 12.900 22.277 1.00 96.25 274 GLN A N 1
ATOM 2171 C CA . GLN A 1 274 ? -1.958 14.125 22.849 1.00 96.25 274 GLN A CA 1
ATOM 2172 C C . GLN A 1 274 ? -1.950 15.271 21.840 1.00 96.25 274 GLN A C 1
ATOM 2174 O O . GLN A 1 274 ? -2.345 16.383 22.165 1.00 96.25 274 GLN A O 1
ATOM 2179 N N . ARG A 1 275 ? -1.534 15.002 20.602 1.00 96.12 275 ARG A N 1
ATOM 2180 C CA . ARG A 1 275 ? -1.479 16.006 19.540 1.00 96.12 275 ARG A CA 1
ATOM 2181 C C . ARG A 1 275 ? -2.853 16.581 19.196 1.00 96.12 275 ARG A C 1
ATOM 2183 O O . ARG A 1 275 ? -2.949 17.747 18.824 1.00 96.12 275 ARG A O 1
ATOM 2190 N N . CYS A 1 276 ? -3.889 15.754 19.272 1.00 96.38 276 CYS A N 1
ATOM 2191 C CA . CYS A 1 276 ? -5.257 16.150 18.960 1.00 96.38 276 CYS A CA 1
ATOM 2192 C C . CYS A 1 276 ? -6.068 16.578 20.193 1.00 96.38 276 CYS A C 1
ATOM 2194 O O . CYS A 1 276 ? -7.285 16.712 20.075 1.00 96.38 276 CYS A O 1
ATOM 2196 N N . ASP A 1 277 ? -5.422 16.771 21.351 1.00 96.50 277 ASP A N 1
ATOM 2197 C CA . ASP A 1 277 ? -6.059 17.139 22.624 1.00 96.50 277 ASP A CA 1
ATOM 2198 C C . ASP A 1 277 ? -7.251 16.229 22.994 1.00 96.50 277 ASP A C 1
ATOM 2200 O O . ASP A 1 277 ? -8.277 16.667 23.522 1.00 96.50 277 ASP A O 1
ATOM 2204 N N . LEU A 1 278 ? -7.133 14.931 22.694 1.00 96.38 278 LEU A N 1
ATOM 2205 C CA . LEU A 1 278 ? -8.153 13.928 22.995 1.00 96.38 278 LEU A CA 1
ATOM 2206 C C . LEU A 1 278 ? -7.949 13.336 24.397 1.00 96.38 278 LEU A C 1
ATOM 2208 O O . LEU A 1 278 ? -6.842 13.278 24.930 1.00 96.38 278 LEU A O 1
ATOM 2212 N N . VAL A 1 279 ? -9.031 12.842 24.999 1.00 94.88 279 VAL A N 1
ATOM 2213 C CA . VAL A 1 279 ? -8.975 12.194 26.318 1.00 94.88 279 VAL A CA 1
ATOM 2214 C C . VAL A 1 279 ? -8.466 10.761 26.172 1.00 94.88 279 VAL A C 1
ATOM 2216 O O . VAL A 1 279 ? -9.082 9.952 25.480 1.00 94.88 279 VAL A O 1
ATOM 2219 N N . SER A 1 280 ? -7.367 10.431 26.856 1.00 92.12 280 SER A N 1
ATOM 2220 C CA . SER A 1 280 ? -6.832 9.065 26.898 1.00 92.12 280 SER A CA 1
ATOM 2221 C C . SER A 1 280 ? -7.865 8.072 27.459 1.00 92.12 280 SER A C 1
ATOM 2223 O O . SER A 1 280 ? -8.456 8.338 28.509 1.00 92.12 280 SER A O 1
ATOM 2225 N N . PRO A 1 281 ? -8.056 6.896 26.827 1.00 90.94 281 PRO A N 1
ATOM 2226 C CA . PRO A 1 281 ? -8.907 5.838 27.371 1.00 90.94 281 PRO A CA 1
ATOM 2227 C C . PRO A 1 281 ? -8.234 5.078 28.525 1.00 90.94 281 PRO A C 1
ATOM 2229 O O . PRO A 1 281 ? -8.891 4.307 29.224 1.00 90.94 281 PRO A O 1
ATOM 2232 N N . ILE A 1 282 ? -6.925 5.264 28.717 1.00 86.38 282 ILE A N 1
ATOM 2233 C CA . ILE A 1 282 ? -6.157 4.673 29.811 1.00 86.38 282 ILE A CA 1
ATOM 2234 C C . ILE A 1 282 ? -6.076 5.708 30.941 1.00 86.38 282 ILE A C 1
ATOM 2236 O O . ILE A 1 282 ? -5.577 6.810 30.689 1.00 86.38 282 ILE A O 1
ATOM 2240 N N . PRO A 1 283 ? -6.530 5.381 32.166 1.00 73.88 283 PRO A N 1
ATOM 2241 C CA . PRO A 1 283 ? -6.365 6.258 33.320 1.00 73.88 283 PRO A CA 1
ATOM 2242 C C . PRO A 1 283 ? -4.884 6.572 33.540 1.00 73.88 283 PRO A C 1
ATOM 2244 O O . PRO A 1 283 ? -4.052 5.662 33.463 1.00 73.88 283 PRO A O 1
ATOM 2247 N N . GLU A 1 284 ? -4.546 7.829 33.837 1.00 67.44 284 GLU A N 1
ATOM 2248 C CA . GLU A 1 284 ? -3.185 8.134 34.277 1.00 67.44 284 GLU A CA 1
ATOM 2249 C C . GLU A 1 284 ? -2.875 7.324 35.546 1.00 67.44 284 GLU A C 1
ATOM 2251 O O . GLU A 1 284 ? -3.757 7.179 36.403 1.00 67.44 284 GLU A O 1
ATOM 2256 N N . PRO A 1 285 ? -1.662 6.754 35.682 1.00 57.09 285 PRO A N 1
ATOM 2257 C CA . PRO A 1 285 ? -1.254 6.152 36.940 1.00 57.09 285 PRO A CA 1
ATOM 2258 C C . PRO A 1 285 ? -1.414 7.214 38.029 1.00 57.09 285 PRO A C 1
ATOM 2260 O O . PRO A 1 285 ? -0.819 8.283 37.924 1.00 57.09 285 PRO A O 1
ATOM 2263 N N . GLY A 1 286 ? -2.266 6.955 39.022 1.00 54.72 286 GLY A N 1
ATOM 2264 C CA . GLY A 1 286 ? -2.495 7.904 40.108 1.00 54.72 286 GLY A CA 1
ATOM 2265 C C . GLY A 1 286 ? -1.172 8.282 40.775 1.00 54.72 286 GLY A C 1
ATOM 2266 O O . GLY A 1 286 ? -0.374 7.394 41.081 1.00 54.72 286 GLY A O 1
ATOM 2267 N N . ASN A 1 287 ? -0.953 9.588 40.955 1.00 37.03 287 ASN A N 1
ATOM 2268 C CA . ASN A 1 287 ? 0.100 10.123 41.824 1.00 37.03 287 ASN A CA 1
ATOM 2269 C C . ASN A 1 287 ? -0.079 9.650 43.269 1.00 37.03 287 ASN A C 1
ATOM 2271 O O . ASN A 1 287 ? -1.244 9.613 43.732 1.00 37.03 287 ASN A O 1
#

pLDDT: mean 89.97, std 10.19, range [37.03, 98.44]

Secondary structure (DSSP, 8-state):
-TTSSHHHHHHHHHHHHHHHHHHHHHHS--PPPSSSSHHHHHHHHHHHHHHHHHHHHHHHHHH----S-TTS--TTS---HHHHHHHHH--SS--SGGGGGGSTTHHHHHHHHHH-TT-EEEEE-TTSS-EEEEPBPSSPPTT-S-EEEE-S-HHHHHHTS-TTSEEE-TTSSS-HHHHTBPP-TTSPTTS-----HHHHHHHTTB--STTTS-TTS-HHHHHHHHHHTT-HHHHHHHHHHHS---HHHHHHHHHHHHHHHH--B-SSHHHHHHHTTPPPSSPPPP-

Radius of gyration: 26.23 Å; chains: 1; bounding box: 57×44×98 Å

Foldseek 3Di:
DCVDDPPVVCCVVCVVVVCVVCVVLVPDDLDDDPDCDDPNVVVNVVSVVSNVVVVVVVVCVVPDDDDPAQPDCPPVSDHPVLNVLCVQLVHNDPPALVSCCSGQQNVQVLVVCVVCQQEAEWDADPVSHHTAGQGADPPRDDRHPFYEYEDDPCPSNVRRDDPRYHYHYCCCPRPLQSVQADFQPPASVSRRTGADCLLVCLVSVTDLDPPSDDPVDDSLQNVLSNFLCVQPLNVVLVCLPPPDPDPVSVVVCVVCVVVSNNHHAHSRSVVSCVVSVHDRPDDDDDD

Sequence (287 aa):
SVRVGGDFMHGRVLLPSLFLLLTPITVLPIRVPREWVGRDLWVFVASSVLWLATVIWAFFTANTTGMPEGAVVGKSGIVDERAYYVLNTGHDHPIRATDYLDFPRMRAMVETISATPDGGLLLPAGDHTYWLVVPPRAPIPEGGAGHNVYFLNLGMTSMNVGLDVRVLDQMGLAYPLAAHTERLDDGRIGHDKNLYPDWVIVDLQMVSVHPWMPGFLDQKWVNEAGVAINCPQTQELITSYRSELTWARFKQNFRNALAFADYRFDRVPKYEIQRCDLVSPIPEPGN